Protein AF-0000000080730711 (afdb_homodimer)

Structure (mmCIF, N/CA/C/O backbone):
data_AF-0000000080730711-model_v1
#
loop_
_entity.id
_entity.type
_entity.pdbx_description
1 polymer 'Uncharacterized protein'
#
loop_
_atom_site.group_PDB
_atom_site.id
_atom_site.type_symbol
_atom_site.label_atom_id
_atom_site.label_alt_id
_atom_site.label_comp_id
_atom_site.label_asym_id
_atom_site.label_entity_id
_atom_site.label_seq_id
_atom_site.pdbx_PDB_ins_code
_atom_site.Cartn_x
_atom_site.Cartn_y
_atom_site.Cartn_z
_atom_site.occupancy
_atom_site.B_iso_or_equiv
_atom_site.auth_seq_id
_atom_site.auth_comp_id
_atom_site.auth_asym_id
_atom_site.auth_atom_id
_atom_site.pdbx_PDB_model_num
ATOM 1 N N . MET A 1 1 ? 20.484 -10.789 -4.281 1 35.59 1 MET A N 1
ATOM 2 C CA . MET A 1 1 ? 20.969 -9.516 -3.764 1 35.59 1 MET A CA 1
ATOM 3 C C . MET A 1 1 ? 20.172 -8.352 -4.348 1 35.59 1 MET A C 1
ATOM 5 O O . MET A 1 1 ? 20 -7.324 -3.691 1 35.59 1 MET A O 1
ATOM 9 N N . SER A 1 2 ? 19.953 -8.422 -5.598 1 42.97 2 SER A N 1
ATOM 10 C CA . SER A 1 2 ? 19.375 -7.324 -6.379 1 42.97 2 SER A CA 1
ATOM 11 C C . SER A 1 2 ? 17.938 -7.062 -5.996 1 42.97 2 SER A C 1
ATOM 13 O O . SER A 1 2 ? 17.453 -5.926 -6.07 1 42.97 2 SER A O 1
ATOM 15 N N . ASP A 1 3 ? 17.234 -8.117 -5.66 1 48.25 3 ASP A N 1
ATOM 16 C CA . ASP A 1 3 ? 15.797 -8.031 -5.414 1 48.25 3 ASP A CA 1
ATOM 17 C C . ASP A 1 3 ? 15.508 -7.301 -4.105 1 48.25 3 ASP A C 1
ATOM 19 O O . ASP A 1 3 ? 14.531 -6.562 -4.004 1 48.25 3 ASP A O 1
ATOM 23 N N . THR A 1 4 ? 16.5 -7.5 -3.209 1 50.22 4 THR A N 1
ATOM 24 C CA . THR A 1 4 ? 16.344 -6.855 -1.909 1 50.22 4 THR A CA 1
ATOM 25 C C . THR A 1 4 ? 16.484 -5.344 -2.033 1 50.22 4 THR A C 1
ATOM 27 O O . THR A 1 4 ? 15.727 -4.594 -1.412 1 50.22 4 THR A O 1
ATOM 30 N N . ALA A 1 5 ? 17.438 -5.043 -2.861 1 49.12 5 ALA A N 1
ATOM 31 C CA . ALA A 1 5 ? 17.734 -3.619 -3.006 1 49.12 5 ALA A CA 1
ATOM 32 C C . ALA A 1 5 ? 16.562 -2.893 -3.676 1 49.12 5 ALA A C 1
ATOM 34 O O . ALA A 1 5 ? 16.234 -1.765 -3.303 1 49.12 5 ALA A O 1
ATOM 35 N N . GLU A 1 6 ? 16.062 -3.436 -4.723 1 53.62 6 GLU A N 1
ATOM 36 C CA . GLU A 1 6 ? 14.93 -2.816 -5.418 1 53.62 6 GLU A CA 1
ATOM 37 C C . GLU A 1 6 ? 13.719 -2.691 -4.504 1 53.62 6 GLU A C 1
ATOM 39 O O . GLU A 1 6 ? 13.023 -1.674 -4.527 1 53.62 6 GLU A O 1
ATOM 44 N N . ASN A 1 7 ? 13.641 -3.715 -3.738 1 60.16 7 ASN A N 1
ATOM 45 C CA . ASN A 1 7 ? 12.555 -3.703 -2.758 1 60.16 7 ASN A CA 1
ATOM 46 C C . ASN A 1 7 ? 12.742 -2.59 -1.731 1 60.16 7 ASN A C 1
ATOM 48 O O . ASN A 1 7 ? 11.781 -1.904 -1.372 1 60.16 7 ASN A O 1
ATOM 52 N N . ALA A 1 8 ? 14.031 -2.432 -1.398 1 61.56 8 ALA A N 1
ATOM 53 C CA . ALA A 1 8 ? 14.344 -1.405 -0.407 1 61.56 8 ALA A CA 1
ATOM 54 C C . ALA A 1 8 ? 14.109 -0.008 -0.974 1 61.56 8 ALA A C 1
ATOM 56 O O . ALA A 1 8 ? 13.625 0.883 -0.27 1 61.56 8 ALA A O 1
ATOM 57 N N . SER A 1 9 ? 14.398 0.103 -2.248 1 72.44 9 SER A N 1
ATOM 58 C CA . SER A 1 9 ? 14.266 1.411 -2.881 1 72.44 9 SER A CA 1
ATOM 59 C C . SER A 1 9 ? 12.797 1.808 -3.021 1 72.44 9 SER A C 1
ATOM 61 O O . SER A 1 9 ? 12.43 2.951 -2.746 1 72.44 9 SER A O 1
ATOM 63 N N . GLY A 1 10 ? 11.992 0.826 -3.289 1 76.69 10 GLY A N 1
ATOM 64 C CA . GLY A 1 10 ? 10.57 1.107 -3.396 1 76.69 10 GLY A CA 1
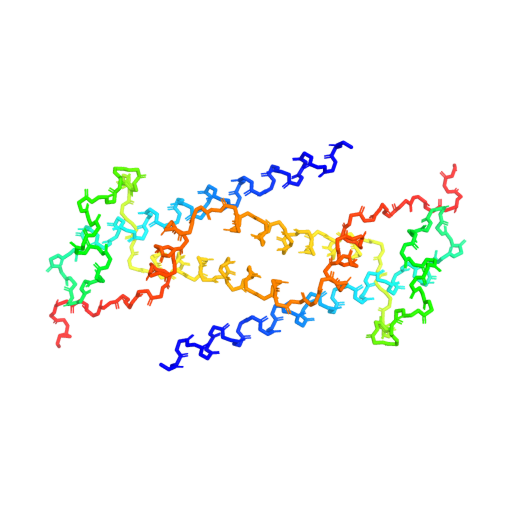ATOM 65 C C . GLY A 1 10 ? 9.945 1.508 -2.076 1 76.69 10 GLY A C 1
ATOM 66 O O . GLY A 1 10 ? 9.172 2.465 -2.018 1 76.69 10 GLY A O 1
ATOM 67 N N . SER A 1 11 ? 10.406 0.92 -1.102 1 85.38 11 SER A N 1
ATOM 68 C CA . SER A 1 11 ? 9.883 1.193 0.231 1 85.38 11 SER A CA 1
ATOM 69 C C . SER A 1 11 ? 10.281 2.588 0.707 1 85.38 11 SER A C 1
ATOM 71 O O . SER A 1 11 ? 9.461 3.303 1.295 1 85.38 11 SER A O 1
ATOM 73 N N . SER A 1 12 ? 11.508 2.938 0.419 1 88.56 12 SER A N 1
ATOM 74 C CA . SER A 1 12 ? 11.969 4.258 0.835 1 88.56 12 SER A CA 1
ATOM 75 C C . SER A 1 12 ? 11.188 5.363 0.131 1 88.56 12 SER A C 1
ATOM 77 O O . SER A 1 12 ? 10.867 6.387 0.735 1 88.56 12 SER A O 1
ATOM 79 N N . ASP A 1 13 ? 10.93 5.102 -1.135 1 90.69 13 ASP A N 1
ATOM 80 C CA . ASP A 1 13 ? 10.156 6.078 -1.9 1 90.69 13 ASP A CA 1
ATOM 81 C C . ASP A 1 13 ? 8.75 6.23 -1.334 1 90.69 13 ASP A C 1
ATOM 83 O O . ASP A 1 13 ? 8.234 7.348 -1.23 1 90.69 13 ASP A O 1
ATOM 87 N N . ILE A 1 14 ? 8.148 5.176 -0.962 1 93.44 14 ILE A N 1
ATOM 88 C CA . ILE A 1 14 ? 6.801 5.184 -0.406 1 93.44 14 ILE A CA 1
ATOM 89 C C . ILE A 1 14 ? 6.793 5.961 0.91 1 93.44 14 ILE A C 1
ATOM 91 O O . ILE A 1 14 ? 5.906 6.785 1.146 1 93.44 14 ILE A O 1
ATOM 95 N N . VAL A 1 15 ? 7.812 5.801 1.72 1 93 15 VAL A N 1
ATOM 96 C CA . VAL A 1 15 ? 7.91 6.477 3.01 1 93 15 VAL A CA 1
ATOM 97 C C . VAL A 1 15 ? 8.055 7.98 2.797 1 93 15 VAL A C 1
ATOM 99 O O . VAL A 1 15 ? 7.355 8.773 3.43 1 93 15 VAL A O 1
ATOM 102 N N . ASN A 1 16 ? 8.93 8.32 1.965 1 89.94 16 ASN A N 1
ATOM 103 C CA . ASN A 1 16 ? 9.156 9.734 1.698 1 89.94 16 ASN A CA 1
ATOM 104 C C . ASN A 1 16 ? 7.898 10.414 1.174 1 89.94 16 ASN A C 1
ATOM 106 O O . ASN A 1 16 ? 7.578 11.531 1.586 1 89.94 16 ASN A O 1
ATOM 110 N N . LYS A 1 17 ? 7.215 9.75 0.298 1 90.75 17 LYS A N 1
ATOM 111 C CA . LYS A 1 17 ? 5.977 10.305 -0.238 1 90.75 17 LYS A CA 1
ATOM 112 C C . LYS A 1 17 ? 4.922 10.461 0.856 1 90.75 17 LYS A C 1
ATOM 114 O O . LYS A 1 17 ? 4.199 11.453 0.895 1 90.75 17 LYS A O 1
ATOM 119 N N . ALA A 1 18 ? 4.836 9.508 1.662 1 92.75 18 ALA A N 1
ATOM 120 C CA . ALA A 1 18 ? 3.895 9.57 2.775 1 92.75 18 ALA A CA 1
ATOM 121 C C . ALA A 1 18 ? 4.211 10.75 3.693 1 92.75 18 ALA A C 1
ATOM 123 O O . ALA A 1 18 ? 3.307 11.477 4.113 1 92.75 18 ALA A O 1
ATOM 124 N N . ARG A 1 19 ? 5.445 10.93 4.004 1 88.81 19 ARG A N 1
ATOM 125 C CA . ARG A 1 19 ? 5.879 12.023 4.863 1 88.81 19 ARG A CA 1
ATOM 126 C C . ARG A 1 19 ? 5.598 13.375 4.211 1 88.81 19 ARG A C 1
ATOM 128 O O . ARG A 1 19 ? 5.145 14.312 4.875 1 88.81 19 ARG A O 1
ATOM 135 N N . ASP A 1 20 ? 5.895 13.43 2.896 1 88.56 20 ASP A N 1
ATOM 136 C CA . ASP A 1 20 ? 5.594 14.664 2.17 1 88.56 20 ASP A CA 1
ATOM 137 C C . ASP A 1 20 ? 4.098 14.961 2.193 1 88.56 20 ASP A C 1
ATOM 139 O O . ASP A 1 20 ? 3.697 16.109 2.371 1 88.56 20 ASP A O 1
ATOM 143 N N . THR A 1 21 ? 3.312 13.977 1.982 1 91.5 21 THR A N 1
ATOM 144 C CA . THR A 1 21 ? 1.862 14.117 2.023 1 91.5 21 THR A CA 1
ATOM 145 C C . THR A 1 21 ? 1.401 14.578 3.402 1 91.5 21 THR A C 1
ATOM 147 O O . THR A 1 21 ? 0.598 15.508 3.518 1 91.5 21 THR A O 1
ATOM 150 N N . LEU A 1 22 ? 1.912 13.977 4.426 1 90.69 22 LEU A N 1
ATOM 151 C CA . LEU A 1 22 ? 1.591 14.367 5.793 1 90.69 22 LEU A CA 1
ATOM 152 C C . LEU A 1 22 ? 1.936 15.836 6.035 1 90.69 22 LEU A C 1
ATOM 154 O O . LEU A 1 22 ? 1.111 16.594 6.551 1 90.69 22 LEU A O 1
ATOM 158 N N . SER A 1 23 ? 3.086 16.125 5.645 1 87.25 23 SER A N 1
ATOM 159 C CA . SER A 1 23 ? 3.557 17.5 5.816 1 87.25 23 SER A CA 1
ATOM 160 C C . SER A 1 23 ? 2.631 18.5 5.121 1 87.25 23 SER A C 1
ATOM 162 O O . SER A 1 23 ? 2.311 19.547 5.676 1 87.25 23 SER A O 1
ATOM 164 N N . SER A 1 24 ? 2.217 18.172 3.92 1 88.44 24 SER A N 1
ATOM 165 C CA . SER A 1 24 ? 1.326 19.047 3.162 1 88.44 24 SER A CA 1
ATOM 166 C C . SER A 1 24 ? -0.024 19.203 3.855 1 88.44 24 SER A C 1
ATOM 168 O O . SER A 1 24 ? -0.589 20.297 3.893 1 88.44 24 SER A O 1
ATOM 170 N N . ILE A 1 25 ? -0.501 18.203 4.383 1 89.12 25 ILE A N 1
ATOM 171 C CA . ILE A 1 25 ? -1.776 18.25 5.09 1 89.12 25 ILE A CA 1
ATOM 172 C C . ILE A 1 25 ? -1.653 19.156 6.316 1 89.12 25 ILE A C 1
ATOM 174 O O . ILE A 1 25 ? -2.516 20 6.562 1 89.12 25 ILE A O 1
ATOM 178 N N . TYR A 1 26 ? -0.579 18.938 7.02 1 85.88 26 TYR A N 1
ATOM 179 C CA . TYR A 1 26 ? -0.354 19.781 8.195 1 85.88 26 TYR A CA 1
ATOM 180 C C . TYR A 1 26 ? -0.25 21.25 7.805 1 85.88 26 TYR A C 1
ATOM 182 O O . TYR A 1 26 ? -0.796 22.125 8.484 1 85.88 26 TYR A O 1
ATOM 190 N N . SER A 1 27 ? 0.44 21.469 6.715 1 85.38 27 SER A N 1
ATOM 191 C CA . SER A 1 27 ? 0.612 22.844 6.25 1 85.38 27 SER A CA 1
ATOM 192 C C . SER A 1 27 ? -0.731 23.484 5.941 1 85.38 27 SER A C 1
ATOM 194 O O . SER A 1 27 ? -0.934 24.672 6.223 1 85.38 27 SER A O 1
ATOM 196 N N . PHE A 1 28 ? -1.579 22.766 5.383 1 86.69 28 PHE A N 1
ATOM 197 C CA . PHE A 1 28 ? -2.908 23.297 5.09 1 86.69 28 PHE A CA 1
ATOM 198 C C . PHE A 1 28 ? -3.609 23.734 6.371 1 86.69 28 PHE A C 1
ATOM 200 O O . PHE A 1 28 ? -4.133 24.844 6.445 1 86.69 28 PHE A O 1
ATOM 207 N N . TYR A 1 29 ? -3.643 22.922 7.312 1 85.25 29 TYR A N 1
ATOM 208 C CA . TYR A 1 29 ? -4.367 23.234 8.539 1 85.25 29 TYR A CA 1
ATOM 209 C C . TYR A 1 29 ? -3.697 24.359 9.305 1 85.25 29 TYR A C 1
ATOM 211 O O . TYR A 1 29 ? -4.375 25.203 9.906 1 85.25 29 TYR A O 1
ATOM 219 N N . ALA A 1 30 ? -2.375 24.344 9.297 1 82.31 30 ALA A N 1
ATOM 220 C CA . ALA A 1 30 ? -1.661 25.438 9.961 1 82.31 30 ALA A CA 1
ATOM 221 C C . ALA A 1 30 ? -1.971 26.766 9.305 1 82.31 30 ALA A C 1
ATOM 223 O O . ALA A 1 30 ? -2.189 27.766 9.992 1 82.31 30 ALA A O 1
ATOM 224 N N . ALA A 1 31 ? -2.025 26.797 8.023 1 83.31 31 ALA A N 1
ATOM 225 C CA . ALA A 1 31 ? -2.236 28.031 7.277 1 83.31 31 ALA A CA 1
ATOM 226 C C . ALA A 1 31 ? -3.678 28.516 7.41 1 83.31 31 ALA A C 1
ATOM 228 O O . ALA A 1 31 ? -3.951 29.719 7.297 1 83.31 31 ALA A O 1
ATOM 229 N N . ASN A 1 32 ? -4.582 27.609 7.625 1 83.12 32 ASN A N 1
ATOM 230 C CA . ASN A 1 32 ? -6 27.953 7.637 1 83.12 32 ASN A CA 1
ATOM 231 C C . ASN A 1 32 ? -6.59 27.859 9.039 1 83.12 32 ASN A C 1
ATOM 233 O O . ASN A 1 32 ? -7.809 27.75 9.195 1 83.12 32 ASN A O 1
ATOM 237 N N . ARG A 1 33 ? -5.793 27.922 9.984 1 79.31 33 ARG A N 1
ATOM 238 C CA . ARG A 1 33 ? -6.188 27.734 11.375 1 79.31 33 ARG A CA 1
ATOM 239 C C . ARG A 1 33 ? -7.258 28.734 11.789 1 79.31 33 ARG A C 1
ATOM 241 O O . ARG A 1 33 ? -8.172 28.406 12.539 1 79.31 33 ARG A O 1
ATOM 248 N N . GLU A 1 34 ? -7.184 29.953 11.312 1 78.12 34 GLU A N 1
ATOM 249 C CA . GLU A 1 34 ? -8.094 31.016 11.742 1 78.12 34 GLU A CA 1
ATOM 250 C C . GLU A 1 34 ? -9.406 30.969 10.969 1 78.12 34 GLU A C 1
ATOM 252 O O . GLU A 1 34 ? -10.398 31.547 11.391 1 78.12 34 GLU A O 1
ATOM 257 N N . THR A 1 35 ? -9.391 30.281 9.875 1 77.88 35 THR A N 1
ATOM 258 C CA . THR A 1 35 ? -10.57 30.312 9.016 1 77.88 35 THR A CA 1
ATOM 259 C C . THR A 1 35 ? -11.367 29.016 9.141 1 77.88 35 THR A C 1
ATOM 261 O O . THR A 1 35 ? -12.531 28.953 8.75 1 77.88 35 THR A O 1
ATOM 264 N N . LEU A 1 36 ? -10.789 28.016 9.703 1 75.56 36 LEU A N 1
ATOM 265 C CA . LEU A 1 36 ? -11.469 26.719 9.812 1 75.56 36 LEU A CA 1
ATOM 266 C C . LEU A 1 36 ? -12.32 26.672 11.078 1 75.56 36 LEU A C 1
ATOM 268 O O . LEU A 1 36 ? -11.93 27.203 12.117 1 75.56 36 LEU A O 1
ATOM 272 N N . ASP A 1 37 ? -13.477 26.172 10.969 1 72.56 37 ASP A N 1
ATOM 273 C CA . ASP A 1 37 ? -14.383 26.047 12.109 1 72.56 37 ASP A CA 1
ATOM 274 C C . ASP A 1 37 ? -13.852 25.062 13.141 1 72.56 37 ASP A C 1
ATOM 276 O O . ASP A 1 37 ? -14 25.266 14.344 1 72.56 37 ASP A O 1
ATOM 280 N N . ARG A 1 38 ? -13.312 24 12.578 1 70.62 38 ARG A N 1
ATOM 281 C CA . ARG A 1 38 ? -12.758 22.969 13.445 1 70.62 38 ARG A CA 1
ATOM 282 C C . ARG A 1 38 ? -11.312 22.641 13.062 1 70.62 38 ARG A C 1
ATOM 284 O O . ARG A 1 38 ? -11.016 22.438 11.883 1 70.62 38 ARG A O 1
ATOM 291 N N . ILE A 1 39 ? -10.469 22.891 13.953 1 71 39 ILE A N 1
ATOM 292 C CA . ILE A 1 39 ? -9.07 22.531 13.75 1 71 39 ILE A CA 1
ATOM 293 C C . ILE A 1 39 ? -8.797 21.156 14.375 1 71 39 ILE A C 1
ATOM 295 O O . ILE A 1 39 ? -9.164 20.922 15.531 1 71 39 ILE A O 1
ATOM 299 N N . PRO A 1 40 ? -8.242 20.328 13.539 1 75.25 40 PRO A N 1
ATOM 300 C CA . PRO A 1 40 ? -7.91 19.016 14.109 1 75.25 40 PRO A CA 1
ATOM 301 C C . PRO A 1 40 ? -7 19.125 15.328 1 75.25 40 PRO A C 1
ATOM 303 O O . PRO A 1 40 ? -6.129 20 15.383 1 75.25 40 PRO A O 1
ATOM 306 N N . SER A 1 41 ? -7.258 18.219 16.312 1 71.75 41 SER A N 1
ATOM 307 C CA . SER A 1 41 ? -6.543 18.266 17.594 1 71.75 41 SER A CA 1
ATOM 308 C C . SER A 1 41 ? -5.039 18.109 17.391 1 71.75 41 SER A C 1
ATOM 310 O O . SER A 1 41 ? -4.246 18.625 18.172 1 71.75 41 SER A O 1
ATOM 312 N N . PHE A 1 42 ? -4.746 17.438 16.359 1 69 42 PHE A N 1
ATOM 313 C CA . PHE A 1 42 ? -3.328 17.172 16.172 1 69 42 PHE A CA 1
ATOM 314 C C . PHE A 1 42 ? -2.588 18.438 15.758 1 69 42 PHE A C 1
ATOM 316 O O . PHE A 1 42 ? -1.361 18.5 15.859 1 69 42 PHE A O 1
ATOM 323 N N . ILE A 1 43 ? -3.205 19.281 15.164 1 68.62 43 ILE A N 1
ATOM 324 C CA . ILE A 1 43 ? -2.584 20.562 14.867 1 68.62 43 ILE A CA 1
ATOM 325 C C . ILE A 1 43 ? -2.436 21.375 16.141 1 68.62 43 ILE A C 1
ATOM 327 O O . ILE A 1 43 ? -1.439 22.078 16.328 1 68.62 43 ILE A O 1
ATOM 331 N N . SER A 1 44 ? -3.482 21.469 16.938 1 62.94 44 SER A N 1
ATOM 332 C CA . SER A 1 44 ? -3.459 22.281 18.156 1 62.94 44 SER A CA 1
ATOM 333 C C . SER A 1 44 ? -2.324 21.844 19.078 1 62.94 44 SER A C 1
ATOM 335 O O . SER A 1 44 ? -1.664 22.688 19.688 1 62.94 44 SER A O 1
ATOM 337 N N . GLN A 1 45 ? -2.16 20.562 19.266 1 56.88 45 GLN A N 1
ATOM 338 C CA . GLN A 1 45 ? -1.166 20.062 20.203 1 56.88 45 GLN A CA 1
ATOM 339 C C . GLN A 1 45 ? 0.224 20.031 19.578 1 56.88 45 GLN A C 1
ATOM 341 O O . GLN A 1 45 ? 1.224 20.281 20.25 1 56.88 45 GLN A O 1
ATOM 346 N N . SER A 1 46 ? 0.255 19.547 18.453 1 51.5 46 SER A N 1
ATOM 347 C CA . SER A 1 46 ? 1.525 19.219 17.828 1 51.5 46 SER A CA 1
ATOM 348 C C . SER A 1 46 ? 2.059 20.391 17 1 51.5 46 SER A C 1
ATOM 350 O O . SER A 1 46 ? 3.141 20.312 16.422 1 51.5 46 SER A O 1
ATOM 352 N N . SER A 1 47 ? 1.204 21.359 16.688 1 50 47 SER A N 1
ATOM 353 C CA . SER A 1 47 ? 1.709 22.469 15.883 1 50 47 SER A CA 1
ATOM 354 C C . SER A 1 47 ? 3.102 22.891 16.328 1 50 47 SER A C 1
ATOM 356 O O . SER A 1 47 ? 3.924 23.312 15.523 1 50 47 SER A O 1
ATOM 358 N N . ARG A 1 48 ? 3.156 22.969 17.625 1 47.12 48 ARG A N 1
ATOM 359 C CA . ARG A 1 48 ? 4.469 23.438 18.047 1 47.12 48 ARG A CA 1
ATOM 360 C C . ARG A 1 48 ? 5.559 22.438 17.688 1 47.12 48 ARG A C 1
ATOM 362 O O . ARG A 1 48 ? 6.715 22.812 17.484 1 47.12 48 ARG A O 1
ATOM 369 N N . GLU A 1 49 ? 5.152 21.234 17.828 1 48.09 49 GLU A N 1
ATOM 370 C CA . GLU A 1 49 ? 6.191 20.234 17.625 1 48.09 49 GLU A CA 1
ATOM 371 C C . GLU A 1 49 ? 6.191 19.719 16.188 1 48.09 49 GLU A C 1
ATOM 373 O O . GLU A 1 49 ? 6.875 18.734 15.875 1 48.09 49 GLU A O 1
ATOM 378 N N . ILE A 1 50 ? 5.16 19.953 15.469 1 49.75 50 ILE A N 1
ATOM 379 C CA . ILE A 1 50 ? 5.27 19.484 14.094 1 49.75 50 ILE A CA 1
ATOM 380 C C . ILE A 1 50 ? 6.582 19.969 13.477 1 49.75 50 ILE A C 1
ATOM 382 O O . ILE A 1 50 ? 6.793 21.172 13.32 1 49.75 50 ILE A O 1
ATOM 386 N N . PRO A 1 51 ? 7.535 19.172 13.648 1 49.12 51 PRO A N 1
ATOM 387 C CA . PRO A 1 51 ? 8.836 19.578 13.117 1 49.12 51 PRO A CA 1
ATOM 388 C C . PRO A 1 51 ? 8.719 20.422 11.844 1 49.12 51 PRO A C 1
ATOM 390 O O . PRO A 1 51 ? 7.758 20.25 11.086 1 49.12 51 PRO A O 1
ATOM 393 N N . MET A 1 52 ? 9.297 21.625 11.828 1 48.62 52 MET A N 1
ATOM 394 C CA . MET A 1 52 ? 9.625 22.406 10.641 1 48.62 52 MET A CA 1
ATOM 395 C C . MET A 1 52 ? 9.68 21.531 9.398 1 48.62 52 MET A C 1
ATOM 397 O O . MET A 1 52 ? 9.633 22.031 8.273 1 48.62 52 MET A O 1
ATOM 401 N N . MET A 1 53 ? 9.812 20.359 9.711 1 49.28 53 MET A N 1
ATOM 402 C CA . MET A 1 53 ? 10.016 19.469 8.57 1 49.28 53 MET A CA 1
ATOM 403 C C . MET A 1 53 ? 8.781 19.422 7.688 1 49.28 53 MET A C 1
ATOM 405 O O . MET A 1 53 ? 8.859 19.016 6.523 1 49.28 53 MET A O 1
ATOM 409 N N . LEU A 1 54 ? 7.621 19.797 8.32 1 52.16 54 LEU A N 1
ATOM 410 C CA . LEU A 1 54 ? 6.41 19.656 7.52 1 52.16 54 LEU A CA 1
ATOM 411 C C . LEU A 1 54 ? 6.078 20.969 6.809 1 52.16 54 LEU A C 1
ATOM 413 O O . LEU A 1 54 ? 5 21.109 6.223 1 52.16 54 LEU A O 1
ATOM 417 N N . ARG A 1 55 ? 6.848 22.016 7.047 1 52.53 55 ARG A N 1
ATOM 418 C CA . ARG A 1 55 ? 6.41 23.25 6.418 1 52.53 55 ARG A CA 1
ATOM 419 C C . ARG A 1 55 ? 6.711 23.25 4.922 1 52.53 55 ARG A C 1
ATOM 421 O O . ARG A 1 55 ? 7.871 23.141 4.516 1 52.53 55 ARG A O 1
ATOM 428 N N . SER A 1 56 ? 5.738 22.594 4.219 1 57.75 56 SER A N 1
ATOM 429 C CA . SER A 1 56 ? 5.828 22.781 2.777 1 57.75 56 SER A CA 1
ATOM 430 C C . SER A 1 56 ? 5.621 24.25 2.404 1 57.75 56 SER A C 1
ATOM 432 O O . SER A 1 56 ? 4.887 24.969 3.08 1 57.75 56 SER A O 1
ATOM 434 N N . SER A 1 57 ? 6.621 24.828 1.7 1 62.06 57 SER A N 1
ATOM 435 C CA . SER A 1 57 ? 6.562 26.219 1.238 1 62.06 57 SER A CA 1
ATOM 436 C C . SER A 1 57 ? 5.254 26.5 0.501 1 62.06 57 SER A C 1
ATOM 438 O O . SER A 1 57 ? 4.805 27.641 0.437 1 62.06 57 SER A O 1
ATOM 440 N N . THR A 1 58 ? 4.617 25.453 -0.041 1 78.81 58 THR A N 1
ATOM 441 C CA . THR A 1 58 ? 3.361 25.656 -0.757 1 78.81 58 THR A CA 1
ATOM 442 C C . THR A 1 58 ? 2.199 25.031 0.012 1 78.81 58 THR A C 1
ATOM 444 O O . THR A 1 58 ? 2.291 23.891 0.47 1 78.81 58 THR A O 1
ATOM 447 N N . VAL A 1 59 ? 1.293 25.922 0.281 1 85.25 59 VAL A N 1
ATOM 448 C CA . VAL A 1 59 ? 0.102 25.469 0.99 1 85.25 59 VAL A CA 1
ATOM 449 C C . VAL A 1 59 ? -0.91 24.906 -0.006 1 85.25 59 VAL A C 1
ATOM 451 O O . VAL A 1 59 ? -1.368 25.609 -0.903 1 85.25 59 VAL A O 1
ATOM 454 N N . PRO A 1 60 ? -1.285 23.625 0.142 1 90.38 60 PRO A N 1
ATOM 455 C CA . PRO A 1 60 ? -2.273 23.047 -0.773 1 90.38 60 PRO A CA 1
ATOM 456 C C . PRO A 1 60 ? -3.672 23.625 -0.569 1 90.38 60 PRO A C 1
ATOM 458 O O . PRO A 1 60 ? -3.971 24.172 0.498 1 90.38 60 PRO A O 1
ATOM 461 N N . SER A 1 61 ? -4.449 23.578 -1.666 1 90 61 SER A N 1
ATOM 462 C CA . SER A 1 61 ? -5.855 23.969 -1.557 1 90 61 SER A CA 1
ATOM 463 C C . SER A 1 61 ? -6.648 22.922 -0.773 1 90 61 SER A C 1
ATOM 465 O O . SER A 1 61 ? -6.145 21.844 -0.481 1 90 61 SER A O 1
ATOM 467 N N . ALA A 1 62 ? -7.887 23.281 -0.436 1 87.06 62 ALA A N 1
ATOM 468 C CA . ALA A 1 62 ? -8.758 22.344 0.271 1 87.06 62 ALA A CA 1
ATOM 469 C C . ALA A 1 62 ? -8.969 21.078 -0.543 1 87.06 62 ALA A C 1
ATOM 471 O O . ALA A 1 62 ? -8.945 19.969 0.004 1 87.06 62 ALA A O 1
ATOM 472 N N . GLU A 1 63 ? -9.18 21.297 -1.821 1 91.44 63 GLU A N 1
ATOM 473 C CA . GLU A 1 63 ? -9.398 20.156 -2.709 1 91.44 63 GLU A CA 1
ATOM 474 C C . GLU A 1 63 ? -8.164 19.266 -2.777 1 91.44 63 GLU A C 1
ATOM 476 O O . GLU A 1 63 ? -8.266 18.031 -2.727 1 91.44 63 GLU A O 1
ATOM 481 N N . GLN A 1 64 ? -7.004 19.844 -2.906 1 92.44 64 GLN A N 1
ATOM 482 C CA . GLN A 1 64 ? -5.75 19.094 -2.928 1 92.44 64 GLN A CA 1
ATOM 483 C C . GLN A 1 64 ? -5.531 18.359 -1.613 1 92.44 64 GLN A C 1
ATOM 485 O O . GLN A 1 64 ? -5.043 17.219 -1.608 1 92.44 64 GLN A O 1
ATOM 490 N N . THR A 1 65 ? -5.898 18.969 -0.57 1 91.44 65 THR A N 1
ATOM 491 C CA . THR A 1 65 ? -5.719 18.375 0.748 1 91.44 65 THR A CA 1
ATOM 492 C C . THR A 1 65 ? -6.59 17.125 0.901 1 91.44 65 THR A C 1
ATOM 494 O O . THR A 1 65 ? -6.148 16.109 1.447 1 91.44 65 THR A O 1
ATOM 497 N N . GLU A 1 66 ? -7.805 17.219 0.404 1 93.12 66 GLU A N 1
ATOM 498 C CA . GLU A 1 66 ? -8.68 16.047 0.462 1 93.12 66 GLU A CA 1
ATOM 499 C C . GLU A 1 66 ? -8.094 14.883 -0.334 1 93.12 66 GLU A C 1
ATOM 501 O O . GLU A 1 66 ? -8.18 13.727 0.095 1 93.12 66 GLU A O 1
ATOM 506 N N 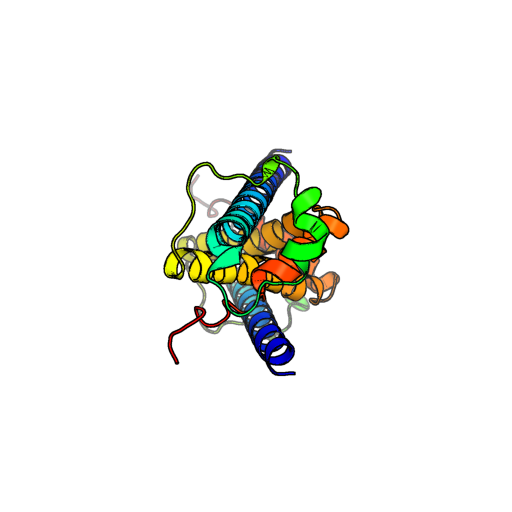. GLU A 1 67 ? -7.551 15.242 -1.471 1 94.25 67 GLU A N 1
ATOM 507 C CA . GLU A 1 67 ? -6.918 14.203 -2.271 1 94.25 67 GLU A CA 1
ATOM 508 C C . GLU A 1 67 ? -5.727 13.586 -1.538 1 94.25 67 GLU A C 1
ATOM 510 O O . GLU A 1 67 ? -5.523 12.375 -1.583 1 94.25 67 GLU A O 1
ATOM 515 N N . MET A 1 68 ? -4.977 14.406 -0.922 1 93.69 68 MET A N 1
ATOM 516 C CA . MET A 1 68 ? -3.822 13.93 -0.16 1 93.69 68 MET A CA 1
ATOM 517 C C . MET A 1 68 ? -4.262 13.039 0.996 1 93.69 68 MET A C 1
ATOM 519 O O . MET A 1 68 ? -3.607 12.047 1.3 1 93.69 68 MET A O 1
ATOM 523 N N . LYS A 1 69 ? -5.332 13.414 1.614 1 93.25 69 LYS A N 1
ATOM 524 C CA . LYS A 1 69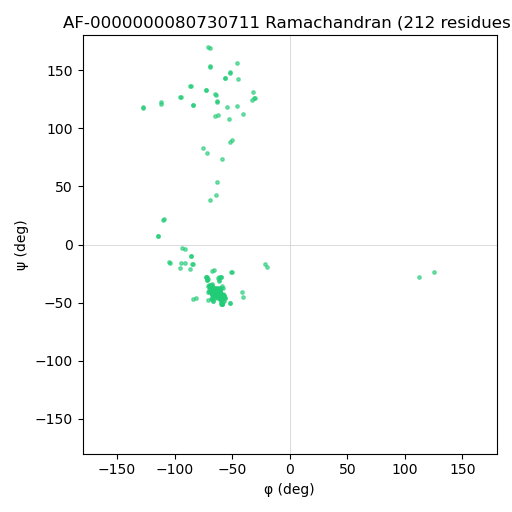 ? -5.863 12.562 2.678 1 93.25 69 LYS A CA 1
ATOM 525 C C . LYS A 1 69 ? -6.246 11.188 2.145 1 93.25 69 LYS A C 1
ATOM 527 O O . LYS A 1 69 ? -5.961 10.172 2.781 1 93.25 69 LYS A O 1
ATOM 532 N N . LYS A 1 70 ? -6.832 11.156 0.995 1 94 70 LYS A N 1
ATOM 533 C CA . LYS A 1 70 ? -7.215 9.883 0.39 1 94 70 LYS A CA 1
ATOM 534 C C . LYS A 1 70 ? -5.988 9.031 0.088 1 94 70 LYS A C 1
ATOM 536 O O . LYS A 1 70 ? -6.016 7.812 0.271 1 94 70 LYS A O 1
ATOM 541 N N . GLN A 1 71 ? -4.992 9.688 -0.411 1 94.56 71 GLN A N 1
ATOM 542 C CA . GLN A 1 71 ? -3.752 8.969 -0.69 1 94.56 71 GLN A CA 1
ATOM 543 C C . GLN A 1 71 ? -3.18 8.352 0.58 1 94.56 71 GLN A C 1
ATOM 545 O O . GLN A 1 71 ? -2.775 7.184 0.579 1 94.56 71 GLN A O 1
ATOM 550 N N . LEU A 1 72 ? -3.119 9.141 1.588 1 95.31 72 LEU A N 1
ATOM 551 C CA . LEU A 1 72 ? -2.592 8.656 2.859 1 95.31 72 LEU A CA 1
ATOM 552 C C . LEU A 1 72 ? -3.461 7.527 3.412 1 95.31 72 LEU A C 1
ATOM 554 O O . LEU A 1 72 ? -2.941 6.539 3.934 1 95.31 72 LEU A O 1
ATOM 558 N N . GLN A 1 73 ? -4.781 7.633 3.309 1 94.31 73 GLN A N 1
ATOM 559 C CA . GLN A 1 73 ? -5.695 6.566 3.703 1 94.31 73 GLN A CA 1
ATOM 560 C C . GLN A 1 73 ? -5.402 5.277 2.939 1 94.31 73 GLN A C 1
ATOM 562 O O . GLN A 1 73 ? -5.391 4.191 3.523 1 94.31 73 GLN A O 1
ATOM 567 N N . GLY A 1 74 ? -5.23 5.465 1.671 1 94.81 74 GLY A N 1
ATOM 568 C CA . GLY A 1 74 ? -4.93 4.301 0.854 1 94.81 74 GLY A CA 1
ATOM 569 C C . GLY A 1 74 ? -3.703 3.545 1.326 1 94.81 74 GLY A C 1
ATOM 570 O O . GLY A 1 74 ? -3.713 2.312 1.386 1 94.81 74 GLY A O 1
ATOM 571 N N . LEU A 1 75 ? -2.621 4.27 1.617 1 95.94 75 LEU A N 1
ATOM 572 C CA . LEU A 1 75 ? -1.399 3.646 2.115 1 95.94 75 LEU A CA 1
ATOM 573 C C . LEU A 1 75 ? -1.657 2.916 3.428 1 95.94 75 LEU A C 1
ATOM 575 O O . LEU A 1 75 ? -1.226 1.773 3.604 1 95.94 75 LEU A O 1
ATOM 579 N N . LEU A 1 76 ? -2.359 3.525 4.316 1 95.81 76 LEU A N 1
ATOM 580 C CA . LEU A 1 76 ? -2.631 2.963 5.637 1 95.81 76 LEU A CA 1
ATOM 581 C C . LEU A 1 76 ? -3.529 1.734 5.527 1 95.81 76 LEU A C 1
ATOM 583 O O . LEU A 1 76 ? -3.316 0.74 6.223 1 95.81 76 LEU A O 1
ATOM 587 N N . GLN A 1 77 ? -4.535 1.792 4.715 1 95.12 77 GLN A N 1
ATOM 588 C CA . GLN A 1 77 ? -5.438 0.663 4.516 1 95.12 77 GLN A CA 1
ATOM 589 C C . GLN A 1 77 ? -4.707 -0.526 3.904 1 95.12 77 GLN A C 1
ATOM 591 O O . GLN A 1 77 ? -5 -1.679 4.227 1 95.12 77 GLN A O 1
ATOM 596 N N . THR A 1 78 ? -3.848 -0.182 2.969 1 95.81 78 THR A N 1
ATOM 597 C CA . THR A 1 78 ? -3.051 -1.254 2.385 1 95.81 78 THR A CA 1
ATOM 598 C C . THR A 1 78 ? -2.24 -1.973 3.459 1 95.81 78 THR A C 1
ATOM 600 O O . THR A 1 78 ? -2.232 -3.203 3.52 1 95.81 78 THR A O 1
ATOM 603 N N . LYS A 1 79 ? -1.518 -1.255 4.254 1 95.38 79 LYS A N 1
ATOM 604 C CA . LYS A 1 79 ? -0.737 -1.843 5.34 1 95.38 79 LYS A CA 1
ATOM 605 C C . LYS A 1 79 ? -1.604 -2.748 6.211 1 95.38 79 LYS A C 1
ATOM 607 O O . LYS A 1 79 ? -1.243 -3.896 6.473 1 95.38 79 LYS A O 1
ATOM 612 N N . GLU A 1 80 ? -2.725 -2.25 6.637 1 94.44 80 GLU A N 1
ATOM 613 C CA . GLU A 1 80 ? -3.615 -3.012 7.508 1 94.44 80 GLU A CA 1
ATOM 614 C C . GLU A 1 80 ? -4.125 -4.27 6.809 1 94.44 80 GLU A C 1
ATOM 616 O O . GLU A 1 80 ? -4.168 -5.344 7.41 1 94.44 80 GLU A O 1
ATOM 621 N N . ALA A 1 81 ? -4.543 -4.105 5.578 1 94.25 81 ALA A N 1
ATOM 622 C CA . ALA A 1 81 ? -5.098 -5.219 4.816 1 94.25 81 ALA A CA 1
ATOM 623 C C . ALA A 1 81 ? -4.09 -6.359 4.695 1 94.25 81 ALA A C 1
ATOM 625 O O . ALA A 1 81 ? -4.41 -7.512 4.988 1 94.25 81 ALA A O 1
ATOM 626 N N . ILE A 1 82 ? -2.895 -6.031 4.27 1 94.75 82 ILE A N 1
ATOM 627 C CA . ILE A 1 82 ? -1.889 -7.059 4.031 1 94.75 82 ILE A CA 1
ATOM 628 C C . ILE A 1 82 ? -1.44 -7.66 5.359 1 94.75 82 ILE A C 1
ATOM 630 O O . ILE A 1 82 ? -1.163 -8.859 5.445 1 94.75 82 ILE A O 1
ATOM 634 N N . GLU A 1 83 ? -1.345 -6.891 6.379 1 93 83 GLU A N 1
ATOM 635 C CA . GLU A 1 83 ? -0.974 -7.367 7.707 1 93 83 GLU A CA 1
ATOM 636 C C . GLU A 1 83 ? -1.987 -8.375 8.234 1 93 83 GLU A C 1
ATOM 638 O O . GLU A 1 83 ? -1.638 -9.258 9.023 1 93 83 GLU A O 1
ATOM 643 N N . ASN A 1 84 ? -3.166 -8.25 7.809 1 91.69 84 ASN A N 1
ATOM 644 C CA . ASN A 1 84 ? -4.23 -9.109 8.32 1 91.69 84 ASN A CA 1
ATOM 645 C C . ASN A 1 84 ? -4.301 -10.43 7.555 1 91.69 84 ASN A C 1
ATOM 647 O O . ASN A 1 84 ? -5.059 -11.328 7.926 1 91.69 84 ASN A O 1
ATOM 651 N N . ILE A 1 85 ? -3.611 -10.562 6.496 1 91.25 85 ILE A N 1
ATOM 652 C CA . ILE A 1 85 ? -3.496 -11.836 5.781 1 91.25 85 ILE A CA 1
ATOM 653 C C . ILE A 1 85 ? -2.607 -12.789 6.574 1 91.25 85 ILE A C 1
ATOM 655 O O . ILE A 1 85 ? -1.556 -12.391 7.082 1 91.25 85 ILE A O 1
ATOM 659 N N . PRO A 1 86 ? -3.061 -14.023 6.73 1 90.75 86 PRO A N 1
ATOM 660 C CA . PRO A 1 86 ? -2.238 -14.992 7.457 1 90.75 86 PRO A CA 1
ATOM 661 C C . PRO A 1 86 ? -0.81 -15.078 6.926 1 90.75 86 PRO A C 1
ATOM 663 O O . PRO A 1 86 ? -0.586 -14.93 5.723 1 90.75 86 PRO A O 1
ATOM 666 N N . ALA A 1 87 ? 0.143 -15.359 7.828 1 90.19 87 ALA A N 1
ATOM 667 C CA . ALA A 1 87 ? 1.571 -15.336 7.52 1 90.19 87 ALA A CA 1
ATOM 668 C C . ALA A 1 87 ? 1.9 -16.281 6.367 1 90.19 87 ALA A C 1
ATOM 670 O O . ALA A 1 87 ? 2.701 -15.938 5.492 1 90.19 87 ALA A O 1
ATOM 671 N N . ARG A 1 88 ? 1.387 -17.422 6.371 1 87 88 ARG A N 1
ATOM 672 C CA . ARG A 1 88 ? 1.659 -18.391 5.32 1 87 88 ARG A CA 1
ATOM 673 C C . ARG A 1 88 ? 1.222 -17.875 3.959 1 87 88 ARG A C 1
ATOM 675 O O . ARG A 1 88 ? 1.938 -18.031 2.967 1 87 88 ARG A O 1
ATOM 682 N N . GLU A 1 89 ? 0.012 -17.312 3.965 1 88.38 89 GLU A N 1
ATOM 683 C CA . GLU A 1 89 ? -0.504 -16.75 2.723 1 88.38 89 GLU A CA 1
ATOM 684 C C . GLU A 1 89 ? 0.348 -15.562 2.258 1 88.38 89 GLU A C 1
ATOM 686 O O . GLU A 1 89 ? 0.603 -15.414 1.062 1 88.38 89 GLU A O 1
ATOM 691 N N . ARG A 1 90 ? 0.8 -14.711 3.146 1 91.81 90 ARG A N 1
ATOM 692 C CA . ARG A 1 90 ? 1.679 -13.602 2.805 1 91.81 90 ARG A CA 1
ATOM 693 C C . ARG A 1 90 ? 2.986 -14.102 2.201 1 91.81 90 ARG A C 1
ATOM 695 O O . ARG A 1 90 ? 3.527 -13.484 1.278 1 91.81 90 ARG A O 1
ATOM 702 N N . GLN A 1 91 ? 3.512 -15.219 2.719 1 90 91 GLN A N 1
ATOM 703 C CA . GLN A 1 91 ? 4.73 -15.805 2.166 1 90 91 GLN A CA 1
ATOM 704 C C . GLN A 1 91 ? 4.52 -16.25 0.723 1 90 91 GLN A C 1
ATOM 706 O O . GLN A 1 91 ? 5.402 -16.078 -0.12 1 90 91 GLN A O 1
ATOM 711 N N . MET A 1 92 ? 3.363 -16.766 0.452 1 87.25 92 MET A N 1
ATOM 712 C CA . MET A 1 92 ? 3.037 -17.172 -0.916 1 87.25 92 MET A CA 1
ATOM 713 C C . MET A 1 92 ? 3.006 -15.953 -1.838 1 87.25 92 MET A C 1
ATOM 715 O O . MET A 1 92 ? 3.457 -16.031 -2.982 1 87.25 92 MET A O 1
ATOM 719 N N . MET A 1 93 ? 2.447 -14.938 -1.33 1 91.19 93 MET A N 1
ATOM 720 C CA . MET A 1 93 ? 2.389 -13.711 -2.113 1 91.19 93 MET A CA 1
ATOM 721 C C . MET A 1 93 ? 3.791 -13.195 -2.424 1 91.19 93 MET A C 1
ATOM 723 O O . MET A 1 93 ? 4.059 -12.742 -3.539 1 91.19 93 MET A O 1
ATOM 727 N N . VAL A 1 94 ? 4.664 -13.234 -1.43 1 92.31 94 VAL A N 1
ATOM 728 C CA . VAL A 1 94 ? 6.043 -12.789 -1.624 1 92.31 94 VAL A CA 1
ATOM 729 C C . VAL A 1 94 ? 6.715 -13.648 -2.695 1 92.31 94 VAL A C 1
ATOM 731 O O . VAL A 1 94 ? 7.332 -13.117 -3.623 1 92.31 94 VAL A O 1
ATOM 734 N N . GLU A 1 95 ? 6.586 -14.922 -2.621 1 89.12 95 GLU A N 1
ATOM 735 C CA . GLU A 1 95 ? 7.203 -15.836 -3.58 1 89.12 95 GLU A CA 1
ATOM 736 C C . GLU A 1 95 ? 6.668 -15.602 -4.988 1 89.12 95 GLU A C 1
ATOM 738 O O . GLU A 1 95 ? 7.438 -15.57 -5.953 1 89.12 95 GLU A O 1
ATOM 743 N N . ALA A 1 96 ? 5.359 -15.406 -5.086 1 88.75 96 ALA A N 1
ATOM 744 C CA . ALA A 1 96 ? 4.73 -15.188 -6.383 1 88.75 96 ALA A CA 1
ATOM 745 C C . ALA A 1 96 ? 5.168 -13.859 -6.988 1 88.75 96 ALA A C 1
ATOM 747 O O . ALA A 1 96 ? 5.469 -13.781 -8.18 1 88.75 96 ALA A O 1
ATOM 748 N N . ALA A 1 97 ? 5.203 -12.844 -6.168 1 91.5 97 ALA A N 1
ATOM 749 C CA . ALA A 1 97 ? 5.523 -11.492 -6.617 1 91.5 97 ALA A CA 1
ATOM 750 C C . ALA A 1 97 ? 6.93 -11.43 -7.207 1 91.5 97 ALA A C 1
ATOM 752 O O . ALA A 1 97 ? 7.18 -10.672 -8.156 1 91.5 97 ALA A O 1
ATOM 753 N N . TYR A 1 98 ? 7.801 -12.25 -6.703 1 89.25 98 TYR A N 1
ATOM 754 C CA . TYR A 1 98 ? 9.203 -12.086 -7.082 1 89.25 98 TYR A CA 1
ATOM 755 C C . TYR A 1 98 ? 9.695 -13.281 -7.887 1 89.25 98 TYR A C 1
ATOM 757 O O . TYR A 1 98 ? 10.891 -13.422 -8.125 1 89.25 98 TYR A O 1
ATOM 765 N N . ALA A 1 99 ? 8.719 -14.133 -8.195 1 85.12 99 ALA A N 1
ATOM 766 C CA . ALA A 1 99 ? 9.086 -15.289 -9.008 1 85.12 99 ALA A CA 1
ATOM 767 C C . ALA A 1 99 ? 9.547 -14.852 -10.398 1 85.12 99 ALA A C 1
ATOM 769 O O . ALA A 1 99 ? 9 -13.914 -10.977 1 85.12 99 ALA A O 1
ATOM 770 N N . SER A 1 100 ? 10.766 -15.383 -10.828 1 73.19 100 SER A N 1
ATOM 771 C CA . SER A 1 100 ? 11.266 -15.094 -12.164 1 73.19 100 SER A CA 1
ATOM 772 C C . SER A 1 100 ? 10.359 -15.68 -13.242 1 73.19 100 SER A C 1
ATOM 774 O O . SER A 1 100 ? 9.789 -16.766 -13.055 1 73.19 100 SER A O 1
ATOM 776 N N . THR A 1 101 ? 9.617 -14.969 -14.047 1 61.78 101 THR A N 1
ATOM 777 C CA . THR A 1 101 ? 9 -15.586 -15.219 1 61.78 101 THR A CA 1
ATOM 778 C C . THR A 1 101 ? 10.062 -16.094 -16.188 1 61.78 101 THR A C 1
ATOM 780 O O . THR A 1 101 ? 10.82 -15.297 -16.766 1 61.78 101 THR A O 1
ATOM 783 N N . VAL A 1 102 ? 10.953 -16.875 -15.742 1 55.25 102 VAL A N 1
ATOM 784 C CA . VAL A 1 102 ? 12.023 -17.344 -16.625 1 55.25 102 VAL A CA 1
ATOM 785 C C . VAL A 1 102 ? 11.438 -17.797 -17.953 1 55.25 102 VAL A C 1
ATOM 787 O O . VAL A 1 102 ? 10.258 -18.141 -18.031 1 55.25 102 VAL A O 1
ATOM 790 N N . GLY A 1 103 ? 12.414 -17.719 -18.953 1 54.94 103 GLY A N 1
ATOM 791 C CA . GLY A 1 103 ? 12.484 -17.984 -20.391 1 54.94 103 GLY A CA 1
ATOM 792 C C . GLY A 1 103 ? 11.844 -19.297 -20.797 1 54.94 103 GLY A C 1
ATOM 793 O O . GLY A 1 103 ? 11.688 -20.188 -19.969 1 54.94 103 GLY A O 1
ATOM 794 N N . ARG A 1 104 ? 10.82 -19.203 -21.641 1 53.5 104 ARG A N 1
ATOM 795 C CA . ARG A 1 104 ? 10.297 -20.344 -22.391 1 53.5 104 ARG A CA 1
ATOM 796 C C . ARG A 1 104 ? 11.383 -21.359 -22.688 1 53.5 104 ARG A C 1
ATOM 798 O O . ARG A 1 104 ? 12.531 -21 -22.953 1 53.5 104 ARG A O 1
ATOM 805 N N . LYS A 1 105 ? 11.086 -22.531 -22.297 1 46.69 105 LYS A N 1
ATOM 806 C CA . LYS A 1 105 ? 11.828 -23.656 -22.844 1 46.69 105 LYS A CA 1
ATOM 807 C C . LYS A 1 105 ? 11.828 -23.625 -24.375 1 46.69 105 LYS A C 1
ATOM 809 O O . LYS A 1 105 ? 10.781 -23.422 -25 1 46.69 105 LYS A O 1
ATOM 814 N N . GLY A 1 106 ? 12.922 -23.312 -25.031 1 46.56 106 GLY A N 1
ATOM 815 C CA . GLY A 1 106 ? 13.297 -23.359 -26.438 1 46.56 106 GLY A CA 1
ATOM 816 C C . GLY A 1 106 ? 13.781 -22.016 -26.953 1 46.56 106 GLY A C 1
ATOM 817 O O . GLY A 1 106 ? 14.07 -21.875 -28.156 1 46.56 106 GLY A O 1
ATOM 818 N N . ALA A 1 107 ? 13.484 -20.938 -26.453 1 39.88 107 ALA A N 1
ATOM 819 C CA . ALA A 1 107 ? 14.203 -19.844 -27.125 1 39.88 107 ALA A CA 1
ATOM 820 C C . ALA A 1 107 ? 15.695 -19.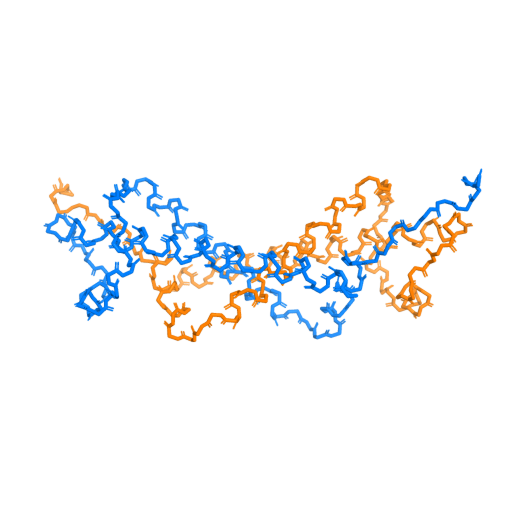906 -26.812 1 39.88 107 ALA A C 1
ATOM 822 O O . ALA A 1 107 ? 16.359 -18.875 -26.734 1 39.88 107 ALA A O 1
ATOM 823 N N . GLN A 1 108 ? 16.234 -20.938 -26.75 1 30.27 108 GLN A N 1
ATOM 824 C CA . GLN A 1 108 ? 17.641 -20.984 -27.156 1 30.27 108 GLN A CA 1
ATOM 825 C C . GLN A 1 108 ? 17.828 -20.344 -28.531 1 30.27 108 GLN A C 1
ATOM 827 O O . GLN A 1 108 ? 17 -20.531 -29.438 1 30.27 108 GLN A O 1
ATOM 832 N N . MET B 1 1 ? -17.938 5.91 14.234 1 36.41 1 MET B N 1
ATOM 833 C CA . MET B 1 1 ? -18.406 4.59 13.82 1 36.41 1 MET B CA 1
ATOM 834 C C . MET B 1 1 ? -18.203 4.387 12.32 1 36.41 1 MET B C 1
ATOM 836 O O . MET B 1 1 ? -17.969 3.268 11.859 1 36.41 1 MET B O 1
ATOM 840 N N . SER B 1 2 ? -18.547 5.359 11.57 1 43.03 2 SER B N 1
ATOM 841 C CA . SER B 1 2 ? -18.609 5.297 10.117 1 43.03 2 SER B CA 1
ATOM 842 C C . SER B 1 2 ? -17.219 5.145 9.508 1 43.03 2 SER B C 1
ATOM 844 O O . SER B 1 2 ? -17.062 4.555 8.438 1 43.03 2 SER B O 1
ATOM 846 N N . ASP B 1 3 ? -16.25 5.75 10.156 1 48.31 3 ASP B N 1
ATOM 847 C CA . ASP B 1 3 ? -14.898 5.809 9.617 1 48.31 3 ASP B CA 1
ATOM 848 C C . ASP B 1 3 ? -14.219 4.441 9.688 1 48.31 3 ASP B C 1
ATOM 850 O O . ASP B 1 3 ? -13.461 4.07 8.789 1 48.31 3 ASP B O 1
ATOM 854 N N . THR B 1 4 ? -14.68 3.746 10.75 1 50.19 4 THR B N 1
ATOM 855 C CA . THR B 1 4 ? -14.094 2.42 10.93 1 50.19 4 THR B CA 1
ATOM 856 C C . THR B 1 4 ? -14.57 1.468 9.836 1 50.19 4 THR B C 1
ATOM 858 O O . THR B 1 4 ? -13.789 0.677 9.312 1 50.19 4 THR B O 1
ATOM 861 N N . ALA B 1 5 ? -15.828 1.687 9.586 1 49.06 5 ALA B N 1
ATOM 862 C CA . ALA B 1 5 ? -16.422 0.779 8.609 1 49.06 5 ALA B CA 1
ATOM 863 C C . ALA B 1 5 ? -15.836 1.006 7.215 1 49.06 5 ALA B C 1
ATOM 865 O O . ALA B 1 5 ? -15.617 0.052 6.465 1 49.06 5 ALA B O 1
ATOM 866 N N . GLU B 1 6 ? -15.734 2.229 6.828 1 53.31 6 GLU B N 1
ATOM 867 C CA . GLU B 1 6 ? -15.172 2.537 5.52 1 53.31 6 GLU B CA 1
ATOM 868 C C . GLU B 1 6 ? -13.734 2.041 5.406 1 53.31 6 GLU B C 1
ATOM 870 O O . GLU B 1 6 ? -13.336 1.513 4.367 1 53.31 6 GLU B O 1
ATOM 875 N N . ASN B 1 7 ? -13.117 2.197 6.535 1 59.81 7 ASN B N 1
ATOM 876 C CA . ASN B 1 7 ? -11.75 1.703 6.598 1 59.81 7 ASN B CA 1
ATOM 877 C C . ASN B 1 7 ? -11.688 0.187 6.441 1 59.81 7 ASN B C 1
ATOM 879 O O . ASN B 1 7 ? -10.828 -0.337 5.734 1 59.81 7 ASN B O 1
ATOM 883 N N . ALA B 1 8 ? -12.719 -0.411 7.066 1 60.41 8 ALA B N 1
ATOM 884 C CA . ALA B 1 8 ? -12.766 -1.869 7.012 1 60.41 8 ALA B CA 1
ATOM 885 C C . ALA B 1 8 ? -13.094 -2.354 5.602 1 60.41 8 ALA B C 1
ATOM 887 O O . ALA B 1 8 ? -12.539 -3.357 5.141 1 60.41 8 ALA B O 1
ATOM 888 N N . SER B 1 9 ? -13.914 -1.587 4.949 1 72.19 9 SER B N 1
ATOM 889 C CA . SER B 1 9 ? -14.336 -1.986 3.609 1 72.19 9 SER B CA 1
ATOM 890 C C . SER B 1 9 ? -13.195 -1.86 2.607 1 72.19 9 SER B C 1
ATOM 892 O O . SER B 1 9 ? -12.984 -2.75 1.779 1 72.19 9 SER B O 1
ATOM 894 N N . GLY B 1 10 ? -12.406 -0.853 2.83 1 76.62 10 GLY B N 1
ATOM 895 C CA . GLY B 1 10 ? -11.266 -0.681 1.948 1 76.62 10 GLY B CA 1
ATOM 896 C C . GLY B 1 10 ? -10.219 -1.767 2.111 1 76.62 10 GLY B C 1
ATOM 897 O O . GLY B 1 10 ? -9.711 -2.303 1.123 1 76.62 10 GLY B O 1
ATOM 898 N N . SER B 1 11 ? -10.078 -2.168 3.258 1 85 11 SER B N 1
ATOM 899 C CA . SER B 1 11 ? -9.086 -3.195 3.561 1 85 11 SER B CA 1
ATOM 900 C C . SER B 1 11 ? -9.508 -4.551 3.004 1 85 11 SER B C 1
ATOM 902 O O . SER B 1 11 ? -8.688 -5.285 2.457 1 85 11 SER B O 1
ATOM 904 N N . SER B 1 12 ? -10.773 -4.828 3.143 1 88.31 12 SER B N 1
ATOM 905 C CA . SER B 1 12 ? -11.266 -6.102 2.629 1 88.31 12 SER B CA 1
ATOM 906 C C . SER B 1 12 ? -11.109 -6.188 1.115 1 88.31 12 SER B C 1
ATOM 908 O O . SER B 1 12 ? -10.773 -7.242 0.577 1 88.31 12 SER B O 1
ATOM 910 N N . ASP B 1 13 ? -11.391 -5.055 0.485 1 90.69 13 ASP B N 1
ATOM 911 C CA . ASP B 1 13 ? -11.25 -5.012 -0.967 1 90.69 13 ASP B CA 1
ATOM 912 C C . ASP B 1 13 ? -9.797 -5.238 -1.383 1 90.69 13 ASP B C 1
ATOM 914 O O . ASP B 1 13 ? -9.531 -5.957 -2.346 1 90.69 13 ASP B O 1
ATOM 918 N N . ILE B 1 14 ? -8.914 -4.684 -0.682 1 93.38 14 ILE B N 1
ATOM 919 C CA . ILE B 1 14 ? -7.492 -4.816 -0.972 1 93.38 14 ILE B CA 1
ATOM 920 C C . ILE B 1 14 ? -7.062 -6.273 -0.803 1 93.38 14 ILE B C 1
ATOM 922 O O . ILE B 1 14 ? -6.348 -6.82 -1.646 1 93.38 14 ILE B O 1
ATOM 926 N N . VAL B 1 15 ? -7.566 -6.949 0.198 1 93.06 15 VAL B N 1
ATOM 927 C CA . VAL B 1 15 ? -7.227 -8.344 0.47 1 93.06 15 VAL B CA 1
ATOM 928 C C . VAL B 1 15 ? -7.75 -9.234 -0.656 1 93.06 15 VAL B C 1
ATOM 930 O O . VAL B 1 15 ? -7.02 -10.078 -1.177 1 93.06 15 VAL B O 1
ATOM 933 N N . ASN B 1 16 ? -8.938 -9.031 -0.978 1 90 16 ASN B N 1
ATOM 934 C CA . ASN B 1 16 ? -9.547 -9.844 -2.031 1 90 16 ASN B CA 1
ATOM 935 C C . ASN B 1 16 ? -8.805 -9.68 -3.355 1 90 16 ASN B C 1
ATOM 937 O O . ASN B 1 16 ? -8.57 -10.656 -4.066 1 90 16 ASN B O 1
ATOM 941 N N . LYS B 1 17 ? -8.453 -8.469 -3.66 1 90.69 17 LYS B N 1
ATOM 942 C CA . LYS B 1 17 ? -7.711 -8.211 -4.891 1 90.69 17 LYS B CA 1
ATOM 943 C C . LYS B 1 17 ? -6.344 -8.883 -4.855 1 90.69 17 LYS B C 1
ATOM 945 O O . LYS B 1 17 ? -5.891 -9.438 -5.859 1 90.69 17 LYS B O 1
ATOM 950 N N . ALA B 1 18 ? -5.723 -8.812 -3.768 1 92.75 18 ALA B N 1
ATOM 951 C CA . ALA B 1 18 ? -4.422 -9.461 -3.613 1 92.75 18 ALA B CA 1
ATOM 952 C C . ALA B 1 18 ? -4.531 -10.969 -3.811 1 92.75 18 ALA B C 1
ATOM 954 O O . ALA B 1 18 ? -3.703 -11.57 -4.492 1 92.75 18 ALA B O 1
ATOM 955 N N . ARG B 1 19 ? -5.516 -11.555 -3.227 1 88.81 19 ARG B N 1
ATOM 956 C CA . ARG B 1 19 ? -5.734 -12.992 -3.348 1 88.81 19 ARG B CA 1
ATOM 957 C C . ARG B 1 19 ? -6.051 -13.375 -4.789 1 88.81 19 ARG B C 1
ATOM 959 O O . ARG B 1 19 ? -5.555 -14.391 -5.289 1 88.81 19 ARG B O 1
ATOM 966 N N . ASP B 1 20 ? -6.898 -12.531 -5.422 1 88.44 20 ASP B N 1
ATOM 967 C CA . ASP B 1 20 ? -7.203 -12.773 -6.824 1 88.44 20 ASP B CA 1
ATOM 968 C C . ASP B 1 20 ? -5.941 -12.695 -7.684 1 88.44 20 ASP B C 1
ATOM 970 O O . ASP B 1 20 ? -5.742 -13.516 -8.586 1 88.44 20 ASP B O 1
ATOM 974 N N . THR B 1 21 ? -5.148 -11.719 -7.438 1 91.56 21 THR B N 1
ATOM 975 C CA . THR B 1 21 ? -3.887 -11.555 -8.148 1 91.56 21 THR B CA 1
ATOM 976 C C . THR B 1 21 ? -2.975 -12.758 -7.922 1 91.56 21 THR B C 1
ATOM 978 O O . THR B 1 21 ? -2.404 -13.297 -8.867 1 91.56 21 THR B O 1
ATOM 981 N N . LEU B 1 22 ? -2.85 -13.188 -6.707 1 90.62 22 LEU B N 1
ATOM 982 C CA . LEU B 1 22 ? -2.053 -14.367 -6.371 1 90.62 22 LEU B CA 1
ATOM 983 C C . LEU B 1 22 ? -2.545 -15.586 -7.137 1 90.62 22 LEU B C 1
ATOM 985 O O . LEU B 1 22 ? -1.749 -16.297 -7.754 1 90.62 22 LEU B O 1
ATOM 989 N N . SER B 1 23 ? -3.789 -15.742 -7.07 1 87.25 23 SER B N 1
ATOM 990 C CA . SER B 1 23 ? -4.402 -16.875 -7.754 1 87.25 23 SER B CA 1
ATOM 991 C C . SER B 1 23 ? -4.09 -16.859 -9.242 1 87.25 23 SER B C 1
ATOM 993 O O . SER B 1 23 ? -3.783 -17.906 -9.836 1 87.25 23 SER B O 1
ATOM 995 N N . SER B 1 24 ? -4.184 -15.695 -9.867 1 88.56 24 SER B N 1
ATOM 996 C CA . SER B 1 24 ? -3.906 -15.562 -11.289 1 88.56 24 SER B CA 1
ATOM 997 C C . SER B 1 24 ? -2.451 -15.891 -11.602 1 88.56 24 SER B C 1
ATOM 999 O O . SER B 1 24 ? -2.16 -16.531 -12.617 1 88.56 24 SER B O 1
ATOM 1001 N N . ILE B 1 25 ? -1.594 -15.516 -10.805 1 89.19 25 ILE B N 1
ATOM 1002 C CA . ILE B 1 25 ? -0.177 -15.797 -11.008 1 89.19 25 ILE B CA 1
ATOM 1003 C C . ILE B 1 25 ? 0.065 -17.312 -10.922 1 89.19 25 ILE B C 1
ATOM 1005 O O . ILE B 1 25 ? 0.758 -17.875 -11.766 1 89.19 25 ILE B O 1
ATOM 1009 N N . TYR B 1 26 ? -0.539 -17.875 -9.922 1 86 26 TYR B N 1
ATOM 1010 C CA . TYR B 1 26 ? -0.397 -19.328 -9.781 1 86 26 TYR B CA 1
ATOM 1011 C C . TYR B 1 26 ? -0.958 -20.047 -11 1 86 26 TYR B C 1
ATOM 1013 O O . TYR B 1 26 ? -0.359 -21.016 -11.484 1 86 26 TYR B O 1
ATOM 1021 N N . SER B 1 27 ? -2.072 -19.547 -11.445 1 85.56 27 SER B N 1
ATOM 1022 C CA . SER B 1 27 ? -2.703 -20.172 -12.602 1 85.56 27 SER B CA 1
ATOM 1023 C C . SER B 1 27 ? -1.789 -20.125 -13.82 1 85.56 27 SER B C 1
ATOM 1025 O O . SER B 1 27 ? -1.725 -21.078 -14.594 1 85.56 27 SER B O 1
ATOM 1027 N N . PHE B 1 28 ? -1.147 -19.078 -13.984 1 87.06 28 PHE B N 1
ATOM 1028 C CA . PHE B 1 28 ? -0.213 -18.953 -15.102 1 87.06 28 PHE B CA 1
ATOM 1029 C C . PHE B 1 28 ? 0.87 -20.016 -15.016 1 87.06 28 PHE B C 1
ATOM 1031 O O . PHE B 1 28 ? 1.136 -20.719 -16 1 87.06 28 PHE B O 1
ATOM 1038 N N . TYR B 1 29 ? 1.494 -20.156 -13.938 1 85.62 29 TYR B N 1
ATOM 1039 C CA . TYR B 1 29 ? 2.607 -21.078 -13.797 1 85.62 29 TYR B CA 1
ATOM 1040 C C . TYR B 1 29 ? 2.127 -22.531 -13.891 1 85.62 29 TYR B C 1
ATOM 1042 O O . TYR B 1 29 ? 2.814 -23.375 -14.453 1 85.62 29 TYR B O 1
ATOM 1050 N N . ALA B 1 30 ? 0.96 -22.766 -13.312 1 82.75 30 ALA B N 1
ATOM 1051 C CA . ALA B 1 30 ? 0.408 -24.109 -13.406 1 82.75 30 ALA B CA 1
ATOM 1052 C C . ALA B 1 30 ? 0.119 -24.484 -14.859 1 82.75 30 ALA B C 1
ATOM 1054 O O . ALA B 1 30 ? 0.412 -25.594 -15.289 1 82.75 30 ALA B O 1
ATOM 1055 N N . ALA B 1 31 ? -0.411 -23.578 -15.609 1 83.56 31 ALA B N 1
ATOM 1056 C CA . ALA B 1 31 ? -0.804 -23.844 -17 1 83.56 31 ALA B CA 1
ATOM 1057 C C . ALA B 1 31 ? 0.42 -23.969 -17.891 1 83.56 31 ALA B C 1
ATOM 1059 O O . ALA B 1 31 ? 0.372 -24.641 -18.922 1 83.56 31 ALA B O 1
ATOM 1060 N N . ASN B 1 32 ? 1.504 -23.312 -17.531 1 83.5 32 ASN B N 1
ATOM 1061 C CA . ASN B 1 32 ? 2.68 -23.281 -18.391 1 83.5 32 ASN B CA 1
ATOM 1062 C C . ASN B 1 32 ? 3.826 -24.094 -17.812 1 83.5 32 ASN B C 1
ATOM 1064 O O . ASN B 1 32 ? 4.984 -23.906 -18.188 1 83.5 32 ASN B O 1
ATOM 1068 N N . ARG B 1 33 ? 3.51 -24.984 -16.984 1 79.75 33 ARG B N 1
ATOM 1069 C CA . ARG B 1 33 ? 4.5 -25.766 -16.25 1 79.75 33 ARG B CA 1
ATOM 1070 C C . ARG B 1 33 ? 5.414 -26.531 -17.203 1 79.75 33 ARG B C 1
ATOM 1072 O O . ARG B 1 33 ? 6.613 -26.656 -16.953 1 79.75 33 ARG B O 1
ATOM 1079 N N . GLU B 1 34 ? 4.898 -27.016 -18.312 1 78.44 34 GLU B N 1
ATOM 1080 C CA . GLU B 1 34 ? 5.668 -27.859 -19.219 1 78.44 34 GLU B CA 1
ATOM 1081 C C . GLU B 1 34 ? 6.5 -27.016 -20.188 1 78.44 34 GLU B C 1
ATOM 1083 O O . GLU B 1 34 ? 7.445 -27.5 -20.797 1 78.44 34 GLU B O 1
ATOM 1088 N N . THR B 1 35 ? 6.152 -25.781 -20.297 1 78.06 35 THR B N 1
ATOM 1089 C CA . THR B 1 35 ? 6.809 -24.953 -21.312 1 78.06 35 THR B CA 1
ATOM 1090 C C . THR B 1 35 ? 7.828 -24.016 -20.656 1 78.06 35 THR B C 1
ATOM 1092 O O . THR B 1 35 ? 8.688 -23.453 -21.344 1 78.06 35 THR B O 1
ATOM 1095 N N . LEU B 1 36 ? 7.738 -23.859 -19.391 1 75.88 36 LEU B N 1
ATOM 1096 C CA . LEU B 1 36 ? 8.648 -22.953 -18.703 1 75.88 36 LEU B CA 1
ATOM 1097 C C . LEU B 1 36 ? 9.953 -23.656 -18.344 1 75.88 36 LEU B C 1
ATOM 1099 O O . LEU B 1 36 ? 9.953 -24.828 -17.969 1 75.88 36 LEU B O 1
ATOM 1103 N N . ASP B 1 37 ? 11.031 -23.031 -18.547 1 73.12 37 ASP B N 1
ATOM 1104 C CA . ASP B 1 37 ? 12.344 -23.578 -18.234 1 73.12 37 ASP B CA 1
ATOM 1105 C C . ASP B 1 37 ? 12.523 -23.75 -16.734 1 73.12 37 ASP B C 1
ATOM 1107 O O . ASP B 1 37 ? 13.148 -24.703 -16.266 1 73.12 37 ASP B O 1
ATOM 1111 N N . ARG B 1 38 ? 12 -22.734 -16.031 1 71.38 38 ARG B N 1
ATOM 1112 C CA . ARG B 1 38 ? 12.109 -22.766 -14.578 1 71.38 38 ARG B CA 1
ATOM 1113 C C . ARG B 1 38 ? 10.742 -22.562 -13.93 1 71.38 38 ARG B C 1
ATOM 1115 O O . ARG B 1 38 ? 10.016 -21.625 -14.289 1 71.38 38 ARG B O 1
ATOM 1122 N N . ILE B 1 39 ? 10.344 -23.5 -13.242 1 72 39 ILE B N 1
ATOM 1123 C CA . ILE B 1 39 ? 9.102 -23.391 -12.484 1 72 39 ILE B CA 1
ATOM 1124 C C . ILE B 1 39 ? 9.414 -22.969 -11.047 1 72 39 ILE B C 1
ATOM 1126 O O . ILE B 1 39 ? 10.281 -23.562 -10.398 1 72 39 ILE B O 1
ATOM 1130 N N . PRO B 1 40 ? 8.734 -21.922 -10.664 1 75.81 40 PRO B N 1
ATOM 1131 C CA . PRO B 1 40 ? 8.953 -21.531 -9.266 1 75.81 40 PRO B CA 1
ATOM 1132 C C . PRO B 1 40 ? 8.656 -22.656 -8.281 1 75.81 40 PRO B C 1
ATOM 1134 O O . PRO B 1 40 ? 7.738 -23.438 -8.492 1 75.81 40 PRO B O 1
ATOM 1137 N N . SER B 1 41 ? 9.5 -22.703 -7.207 1 72.44 41 SER B N 1
ATOM 1138 C CA . SER B 1 41 ? 9.414 -23.781 -6.23 1 72.44 41 SER B CA 1
ATOM 1139 C C . SER B 1 41 ? 8.047 -23.828 -5.57 1 72.44 41 SER B C 1
ATOM 1141 O O . SER B 1 41 ? 7.578 -24.891 -5.152 1 72.44 41 SER B O 1
ATOM 1143 N N . PHE B 1 42 ? 7.484 -22.688 -5.527 1 70.06 42 PHE B N 1
ATOM 1144 C CA . PHE B 1 42 ? 6.211 -22.641 -4.82 1 70.06 42 PHE B CA 1
ATOM 1145 C C . PHE B 1 42 ? 5.121 -23.359 -5.613 1 70.06 42 PHE B C 1
ATOM 1147 O O . PHE B 1 42 ? 4.074 -23.703 -5.066 1 70.06 42 PHE B O 1
ATOM 1154 N N . ILE B 1 43 ? 5.219 -23.375 -6.824 1 69.69 43 ILE B N 1
ATOM 1155 C CA . ILE B 1 43 ? 4.273 -24.156 -7.621 1 69.69 43 ILE B CA 1
ATOM 1156 C C . ILE B 1 43 ? 4.5 -25.641 -7.387 1 69.69 43 ILE B C 1
ATOM 1158 O O . ILE B 1 43 ? 3.543 -26.422 -7.328 1 69.69 43 ILE B O 1
ATOM 1162 N N . SER B 1 44 ? 5.727 -26.094 -7.434 1 63.41 44 SER B N 1
ATOM 1163 C CA . SER B 1 44 ? 6.031 -27.516 -7.277 1 63.41 44 SER B CA 1
ATOM 1164 C C . SER B 1 44 ? 5.504 -28.047 -5.949 1 63.41 44 SER B C 1
ATOM 1166 O O . SER B 1 44 ? 4.996 -29.172 -5.883 1 63.41 44 SER B O 1
ATOM 1168 N N . GLN B 1 45 ? 5.68 -27.281 -4.902 1 57.28 45 GLN B N 1
ATOM 1169 C CA . GLN B 1 45 ? 5.301 -27.75 -3.57 1 57.28 45 GLN B CA 1
ATOM 1170 C C . GLN B 1 45 ? 3.816 -27.516 -3.311 1 57.28 45 GLN B C 1
ATOM 1172 O O . GLN B 1 45 ? 3.162 -28.312 -2.643 1 57.28 45 GLN B O 1
ATOM 1177 N N . SER B 1 46 ? 3.422 -26.391 -3.619 1 52.12 46 SER B N 1
ATOM 1178 C CA . SER B 1 46 ? 2.098 -25.906 -3.232 1 52.12 46 SER B CA 1
ATOM 1179 C C . SER B 1 46 ? 1.045 -26.312 -4.262 1 52.12 46 SER B C 1
ATOM 1181 O O . SER B 1 46 ? -0.147 -26.062 -4.066 1 52.12 46 SER B O 1
ATOM 1183 N N . SER B 1 47 ? 1.457 -26.625 -5.508 1 50.47 47 SER B N 1
ATOM 1184 C CA . SER B 1 47 ? 0.45 -26.984 -6.496 1 50.47 47 SER B CA 1
ATOM 1185 C C . SER B 1 47 ? -0.619 -27.891 -5.887 1 50.47 47 SER B C 1
ATOM 1187 O O . SER B 1 47 ? -1.784 -27.844 -6.285 1 50.47 47 SER B O 1
ATOM 1189 N N . ARG B 1 48 ? -0.081 -28.766 -5.09 1 47.25 48 ARG B N 1
ATOM 1190 C CA . ARG B 1 48 ? -1.103 -29.672 -4.574 1 47.25 48 ARG B CA 1
ATOM 1191 C C . ARG B 1 48 ? -2.039 -28.938 -3.609 1 47.25 48 ARG B C 1
ATOM 1193 O O . ARG B 1 48 ? -3.211 -29.297 -3.49 1 47.25 48 ARG B O 1
ATOM 1200 N N . GLU B 1 49 ? -1.389 -28.078 -2.906 1 48.62 49 GLU B N 1
ATOM 1201 C CA . GLU B 1 49 ? -2.203 -27.453 -1.865 1 48.62 49 GLU B CA 1
ATOM 1202 C C . GLU B 1 49 ? -2.77 -26.125 -2.332 1 48.62 49 GLU B C 1
ATOM 1204 O O . GLU B 1 49 ? -3.391 -25.391 -1.551 1 48.62 49 GLU B O 1
ATOM 1209 N N . ILE B 1 50 ? -2.205 -25.531 -3.307 1 49.78 50 ILE B N 1
ATOM 1210 C CA . ILE B 1 50 ? -2.826 -24.281 -3.709 1 49.78 50 ILE B CA 1
ATOM 1211 C C . ILE B 1 50 ? -4.32 -24.484 -3.945 1 49.78 50 ILE B C 1
ATOM 1213 O O . ILE B 1 50 ? -4.711 -25.234 -4.848 1 49.78 50 ILE B O 1
ATOM 1217 N N . PRO B 1 51 ? -5.016 -24.328 -2.906 1 48.81 51 PRO B N 1
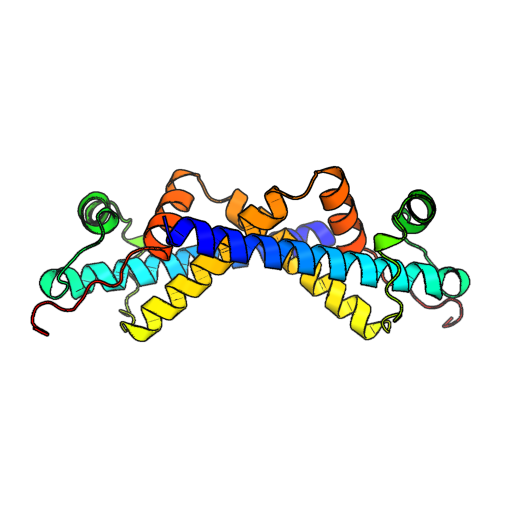ATOM 1218 C CA . PRO B 1 51 ? -6.461 -24.547 -3.008 1 48.81 51 PRO B CA 1
ATOM 1219 C C . PRO B 1 51 ? -7.02 -24.172 -4.375 1 48.81 51 PRO B C 1
ATOM 1221 O O . PRO B 1 51 ? -6.457 -23.312 -5.062 1 48.81 51 PRO B O 1
ATOM 1224 N N . MET B 1 52 ? -7.816 -25.047 -4.996 1 48.84 52 MET B N 1
ATOM 1225 C CA . MET B 1 52 ? -8.773 -24.797 -6.07 1 48.84 52 MET B CA 1
ATOM 1226 C C . MET B 1 52 ? -9.18 -23.328 -6.105 1 48.84 52 MET B C 1
ATOM 1228 O O . MET B 1 52 ? -9.758 -22.859 -7.09 1 48.84 52 MET B O 1
ATOM 1232 N N . MET B 1 53 ? -8.891 -22.781 -5.051 1 48.97 53 MET B N 1
ATOM 1233 C CA . MET B 1 53 ? -9.391 -21.422 -4.969 1 48.97 53 MET B CA 1
ATOM 1234 C C . MET B 1 53 ? -8.68 -20.516 -5.973 1 48.97 53 MET B C 1
ATOM 1236 O O . MET B 1 53 ? -9.164 -19.438 -6.289 1 48.97 53 MET B O 1
ATOM 1240 N N . LEU B 1 54 ? -7.473 -20.953 -6.371 1 51.81 54 LEU B N 1
ATOM 1241 C CA . LEU B 1 54 ? -6.727 -20.078 -7.273 1 51.81 54 LEU B CA 1
ATOM 1242 C C . LEU B 1 54 ? -7.031 -20.422 -8.727 1 51.81 54 LEU B C 1
ATOM 1244 O O . LEU B 1 54 ? -6.359 -19.938 -9.641 1 51.81 54 LEU B O 1
ATOM 1248 N N . ARG B 1 55 ? -7.816 -21.453 -8.953 1 52.12 55 ARG B N 1
ATOM 1249 C CA . ARG B 1 55 ? -7.996 -21.797 -10.367 1 52.12 55 ARG B CA 1
ATOM 1250 C C . ARG B 1 55 ? -8.867 -20.75 -11.07 1 52.12 55 ARG B C 1
ATOM 1252 O O . ARG B 1 55 ? -10.039 -20.594 -10.719 1 52.12 55 ARG B O 1
ATOM 1259 N N . SER B 1 56 ? -8.172 -19.641 -11.375 1 56.91 56 SER B N 1
ATOM 1260 C CA . SER B 1 56 ? -8.898 -18.75 -12.273 1 56.91 56 SER B CA 1
ATOM 1261 C C . SER B 1 56 ? -9.148 -19.422 -13.625 1 56.91 56 SER B C 1
ATOM 1263 O O . SER B 1 56 ? -8.344 -20.234 -14.078 1 56.91 56 SER B O 1
ATOM 1265 N N . SER B 1 57 ? -10.438 -19.516 -14.008 1 61.81 57 SER B N 1
ATOM 1266 C CA . SER B 1 57 ? -10.844 -20.094 -15.289 1 61.81 57 SER B CA 1
ATOM 1267 C C . SER B 1 57 ? -10.055 -19.484 -16.438 1 61.81 57 SER B C 1
ATOM 1269 O O . SER B 1 57 ? -9.891 -20.109 -17.484 1 61.81 57 SER B O 1
ATOM 1271 N N . THR B 1 58 ? -9.516 -18.266 -16.25 1 78.69 58 THR B N 1
ATOM 1272 C CA . THR B 1 58 ? -8.75 -17.609 -17.312 1 78.69 58 THR B CA 1
ATOM 1273 C C . THR B 1 58 ? -7.277 -17.516 -16.938 1 78.69 58 THR B C 1
ATOM 1275 O O . THR B 1 58 ? -6.941 -17.109 -15.82 1 78.69 58 THR B O 1
ATOM 1278 N N . VAL B 1 59 ? -6.527 -18.125 -17.812 1 85.56 59 VAL B N 1
ATOM 1279 C CA . VAL B 1 59 ? -5.082 -18.094 -17.609 1 85.56 59 VAL B CA 1
ATOM 1280 C C . VAL B 1 59 ? -4.512 -16.797 -18.188 1 85.56 59 VAL B C 1
ATOM 1282 O O . VAL B 1 59 ? -4.629 -16.547 -19.391 1 85.56 59 VAL B O 1
ATOM 1285 N N . PRO B 1 60 ? -3.869 -15.977 -17.359 1 90.44 60 PRO B N 1
ATOM 1286 C CA . PRO B 1 60 ? -3.283 -14.742 -17.875 1 90.44 60 PRO B CA 1
ATOM 1287 C C . PRO B 1 60 ? -2.082 -14.992 -18.781 1 90.44 60 PRO B C 1
ATOM 1289 O O . PRO B 1 60 ? -1.466 -16.062 -18.719 1 90.44 60 PRO B O 1
ATOM 1292 N N . SER B 1 61 ? -1.865 -14.023 -19.703 1 90.06 61 SER B N 1
ATOM 1293 C CA . SER B 1 61 ? -0.661 -14.07 -20.516 1 90.06 61 SER B CA 1
ATOM 1294 C C . SER B 1 61 ? 0.586 -13.781 -19.688 1 90.06 61 SER B C 1
ATOM 1296 O O . SER B 1 61 ? 0.486 -13.359 -18.531 1 90.06 61 SER B O 1
ATOM 1298 N N . ALA B 1 62 ? 1.759 -14.023 -20.297 1 87.38 62 ALA B N 1
ATOM 1299 C CA . ALA B 1 62 ? 3.02 -13.727 -19.625 1 87.38 62 ALA B CA 1
ATOM 1300 C C . ALA B 1 62 ? 3.105 -12.242 -19.25 1 87.38 62 ALA B C 1
ATOM 1302 O O . ALA B 1 62 ? 3.547 -11.898 -18.156 1 87.38 62 ALA B O 1
ATOM 1303 N N . GLU B 1 63 ? 2.686 -11.438 -20.203 1 91.38 63 GLU B N 1
ATOM 1304 C CA . GLU B 1 63 ? 2.719 -10 -19.969 1 91.38 63 GLU B CA 1
ATOM 1305 C C . GLU B 1 63 ? 1.784 -9.602 -18.844 1 91.38 63 GLU B C 1
ATOM 1307 O O . GLU B 1 63 ? 2.15 -8.789 -17.984 1 91.38 63 GLU B O 1
ATOM 1312 N N . GLN B 1 64 ? 0.592 -10.133 -18.812 1 92.56 64 GLN B N 1
ATOM 1313 C CA . GLN B 1 64 ? -0.363 -9.867 -17.75 1 92.56 64 GLN B CA 1
ATOM 1314 C C . GLN B 1 64 ? 0.171 -10.352 -16.406 1 92.56 64 GLN B C 1
ATOM 1316 O O . GLN B 1 64 ? -0.027 -9.695 -15.375 1 92.56 64 GLN B O 1
ATOM 1321 N N . THR B 1 65 ? 0.82 -11.438 -16.438 1 91.75 65 THR B N 1
ATOM 1322 C CA . THR B 1 65 ? 1.359 -12.008 -15.203 1 91.75 65 THR B CA 1
ATOM 1323 C C . THR B 1 65 ? 2.443 -11.109 -14.617 1 91.75 65 THR B C 1
ATOM 1325 O O . THR B 1 65 ? 2.502 -10.906 -13.406 1 91.75 65 THR B O 1
ATOM 1328 N N . GLU B 1 66 ? 3.273 -10.562 -15.484 1 93.25 66 GLU B N 1
ATOM 1329 C CA . GLU B 1 66 ? 4.301 -9.648 -15 1 93.25 66 GLU B CA 1
ATOM 1330 C C . GLU B 1 66 ? 3.682 -8.414 -14.352 1 93.25 66 GLU B C 1
ATOM 1332 O O . GLU B 1 66 ? 4.176 -7.926 -13.336 1 93.25 66 GLU B O 1
ATOM 1337 N N . GLU B 1 67 ? 2.637 -7.953 -14.992 1 94.38 67 GLU B N 1
ATOM 1338 C CA . GLU B 1 67 ? 1.941 -6.805 -14.414 1 94.38 67 GLU B CA 1
ATOM 1339 C C . GLU B 1 67 ? 1.341 -7.156 -13.055 1 94.38 67 GLU B C 1
ATOM 1341 O O . GLU B 1 67 ? 1.387 -6.348 -12.117 1 94.38 67 GLU B O 1
ATOM 1346 N N . MET B 1 68 ? 0.786 -8.297 -12.961 1 93.81 68 MET B N 1
ATOM 1347 C CA . MET B 1 68 ? 0.201 -8.75 -11.703 1 93.81 68 MET B CA 1
ATOM 1348 C C . MET B 1 68 ? 1.271 -8.891 -10.625 1 93.81 68 MET B C 1
ATOM 1350 O O . MET B 1 68 ? 1.028 -8.562 -9.461 1 93.81 68 MET B O 1
ATOM 1354 N N . LYS B 1 69 ? 2.404 -9.367 -11.016 1 93.31 69 LYS B N 1
ATOM 1355 C CA . LYS B 1 69 ? 3.506 -9.445 -10.062 1 93.31 69 LYS B CA 1
ATOM 1356 C C . LYS B 1 69 ? 3.883 -8.062 -9.539 1 93.31 69 LYS B C 1
ATOM 1358 O O . LYS B 1 69 ? 4.113 -7.891 -8.344 1 93.31 69 LYS B O 1
ATOM 1363 N N . LYS B 1 70 ? 3.916 -7.109 -10.414 1 94.12 70 LYS B N 1
ATOM 1364 C CA . LYS B 1 70 ? 4.246 -5.746 -10.008 1 94.12 70 LYS B CA 1
ATOM 1365 C C . LYS B 1 70 ? 3.209 -5.199 -9.031 1 94.12 70 LYS B C 1
ATOM 1367 O O . LYS B 1 70 ? 3.557 -4.504 -8.078 1 94.12 70 LYS B O 1
ATOM 1372 N N . GLN B 1 71 ? 1.979 -5.488 -9.344 1 94.62 71 GLN B N 1
ATOM 1373 C CA . GLN B 1 71 ? 0.912 -5.055 -8.445 1 94.62 71 GLN B CA 1
ATOM 1374 C C . GLN B 1 71 ? 1.085 -5.656 -7.055 1 94.62 71 GLN B C 1
ATOM 1376 O O . GLN B 1 71 ? 0.96 -4.953 -6.051 1 94.62 71 GLN B O 1
ATOM 1381 N N . LEU B 1 72 ? 1.307 -6.914 -7.031 1 95.38 72 LEU B N 1
ATOM 1382 C CA . LEU B 1 72 ? 1.494 -7.598 -5.758 1 95.38 72 LEU B CA 1
ATOM 1383 C C . LEU B 1 72 ? 2.723 -7.066 -5.027 1 95.38 72 LEU B C 1
ATOM 1385 O O . LEU B 1 72 ? 2.691 -6.871 -3.811 1 95.38 72 LEU B O 1
ATOM 1389 N N . GLN B 1 73 ? 3.82 -6.789 -5.738 1 94.38 73 GLN B N 1
ATOM 1390 C CA . GLN B 1 73 ? 5.008 -6.172 -5.16 1 94.38 73 GLN B CA 1
ATOM 1391 C C . GLN B 1 73 ? 4.68 -4.816 -4.539 1 94.38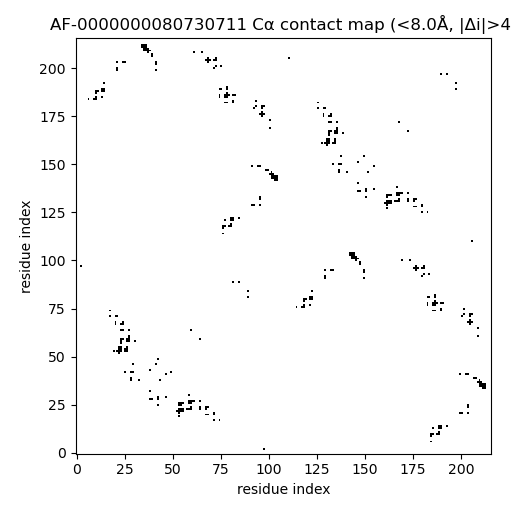 73 GLN B C 1
ATOM 1393 O O . GLN B 1 73 ? 5.141 -4.504 -3.441 1 94.38 73 GLN B O 1
ATOM 1398 N N . GLY B 1 74 ? 3.936 -4.078 -5.297 1 94.88 74 GLY B N 1
ATOM 1399 C CA . GLY B 1 74 ? 3.547 -2.771 -4.789 1 94.88 74 GLY B CA 1
ATOM 1400 C C . GLY B 1 74 ? 2.828 -2.844 -3.453 1 94.88 74 GLY B C 1
ATOM 1401 O O . GLY B 1 74 ? 3.107 -2.053 -2.549 1 94.88 74 GLY B O 1
ATOM 1402 N N . LEU B 1 75 ? 1.865 -3.762 -3.334 1 95.94 75 LEU B N 1
ATOM 1403 C CA . LEU B 1 75 ? 1.135 -3.943 -2.084 1 95.94 75 LEU B CA 1
ATOM 1404 C C . LEU B 1 75 ? 2.08 -4.336 -0.954 1 95.94 75 LEU B C 1
ATOM 1406 O O . LEU B 1 75 ? 2.006 -3.777 0.143 1 95.94 75 LEU B O 1
ATOM 1410 N N . LEU B 1 76 ? 2.967 -5.238 -1.2 1 95.75 76 LEU B N 1
ATOM 1411 C CA . LEU B 1 76 ? 3.893 -5.742 -0.193 1 95.75 76 LEU B CA 1
ATOM 1412 C C . LEU B 1 76 ? 4.883 -4.66 0.229 1 95.75 76 LEU B C 1
ATOM 1414 O O . LEU B 1 76 ? 5.199 -4.531 1.413 1 95.75 76 LEU B O 1
ATOM 1418 N N . GLN B 1 77 ? 5.391 -3.914 -0.697 1 95.12 77 GLN B N 1
ATOM 1419 C CA . GLN B 1 77 ? 6.32 -2.83 -0.396 1 95.12 77 GLN B CA 1
ATOM 1420 C C . GLN B 1 77 ? 5.648 -1.741 0.433 1 95.12 77 GLN B C 1
ATOM 1422 O O . GLN B 1 77 ? 6.273 -1.142 1.309 1 95.12 77 GLN B O 1
ATOM 1427 N N . THR B 1 78 ? 4.426 -1.477 0.042 1 95.81 78 THR B N 1
ATOM 1428 C CA . THR B 1 78 ? 3.686 -0.497 0.829 1 95.81 78 THR B CA 1
ATOM 1429 C C . THR B 1 78 ? 3.58 -0.94 2.285 1 95.81 78 THR B C 1
ATOM 1431 O O . THR B 1 78 ? 3.846 -0.157 3.199 1 95.81 78 THR B O 1
ATOM 1434 N N . LYS B 1 79 ? 3.15 -2.131 2.521 1 95.31 79 LYS B N 1
ATOM 1435 C CA . LYS B 1 79 ? 3.051 -2.664 3.877 1 95.31 79 LYS B CA 1
ATOM 1436 C C . LYS B 1 79 ? 4.367 -2.506 4.629 1 95.31 79 LYS B C 1
ATOM 1438 O O . LYS B 1 79 ? 4.391 -1.995 5.75 1 95.31 79 LYS B O 1
ATOM 1443 N N . GLU B 1 80 ? 5.441 -2.924 4.023 1 94.38 80 GLU B N 1
ATOM 1444 C CA . GLU B 1 80 ? 6.75 -2.855 4.664 1 94.38 80 GLU B CA 1
ATOM 1445 C C . GLU B 1 80 ? 7.152 -1.411 4.949 1 94.38 80 GLU B C 1
ATOM 1447 O O . GLU B 1 80 ? 7.664 -1.105 6.031 1 94.38 80 GLU B O 1
ATOM 1452 N N . ALA B 1 81 ? 6.949 -0.565 3.977 1 94.38 81 ALA B N 1
ATOM 1453 C CA . ALA B 1 81 ? 7.328 0.839 4.109 1 94.38 81 ALA B CA 1
ATOM 1454 C C . ALA B 1 81 ? 6.617 1.488 5.293 1 94.38 81 ALA B C 1
ATOM 1456 O O . ALA B 1 81 ? 7.254 2.121 6.137 1 94.38 81 ALA B O 1
ATOM 1457 N N . ILE B 1 82 ? 5.309 1.332 5.34 1 94.81 82 ILE B N 1
ATOM 1458 C CA . ILE B 1 82 ? 4.527 1.991 6.383 1 94.81 82 ILE B CA 1
ATOM 1459 C C . ILE B 1 82 ? 4.832 1.356 7.738 1 94.81 82 ILE B C 1
ATOM 1461 O O . ILE B 1 82 ? 4.867 2.045 8.758 1 94.81 82 ILE B O 1
ATOM 1465 N N . GLU B 1 83 ? 5.051 0.104 7.781 1 93.12 83 GLU B N 1
ATOM 1466 C CA . GLU B 1 83 ? 5.398 -0.599 9.016 1 93.12 83 GLU B CA 1
ATOM 1467 C C . GLU B 1 83 ? 6.719 -0.093 9.586 1 93.12 83 GLU B C 1
ATOM 1469 O O . GLU B 1 83 ? 6.93 -0.128 10.797 1 93.12 83 GLU B O 1
ATOM 1474 N N . ASN B 1 84 ? 7.539 0.358 8.75 1 91.69 84 ASN B N 1
ATOM 1475 C CA . ASN B 1 84 ? 8.867 0.788 9.18 1 91.69 84 ASN B CA 1
ATOM 1476 C C . ASN B 1 84 ? 8.859 2.232 9.672 1 91.69 84 ASN B C 1
ATOM 1478 O O . ASN B 1 84 ? 9.859 2.725 10.188 1 91.69 84 ASN B O 1
ATOM 1482 N N . ILE B 1 85 ? 7.809 2.938 9.484 1 91.38 85 ILE B N 1
ATOM 1483 C CA . ILE B 1 85 ? 7.648 4.277 10.047 1 91.38 85 ILE B CA 1
ATOM 1484 C C . ILE B 1 85 ? 7.406 4.18 11.547 1 91.38 85 ILE B C 1
ATOM 1486 O O . ILE B 1 85 ? 6.633 3.338 12.008 1 91.38 85 ILE B O 1
ATOM 1490 N N . PRO B 1 86 ? 8.125 5.004 12.32 1 91.06 86 PRO B N 1
ATOM 1491 C CA . PRO B 1 86 ? 7.918 4.973 13.773 1 91.06 86 PRO B CA 1
ATOM 1492 C C . PRO B 1 86 ? 6.449 5.117 14.156 1 91.06 86 PRO B C 1
ATOM 1494 O O . PRO B 1 86 ? 5.699 5.836 13.5 1 91.06 86 PRO B O 1
ATOM 1497 N N . ALA B 1 87 ? 6.066 4.473 15.273 1 90.19 87 ALA B N 1
ATOM 1498 C CA . ALA B 1 87 ? 4.672 4.383 15.711 1 90.19 87 ALA B CA 1
ATOM 1499 C C . ALA B 1 87 ? 4.066 5.773 15.891 1 90.19 87 ALA B C 1
ATOM 150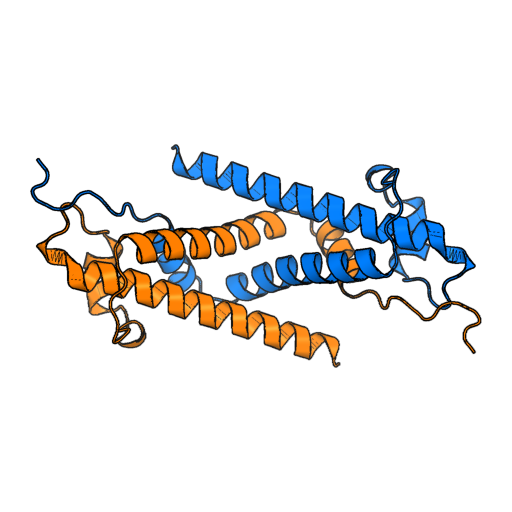1 O O . ALA B 1 87 ? 2.914 6.004 15.516 1 90.19 87 ALA B O 1
ATOM 1502 N N . ARG B 1 88 ? 4.742 6.629 16.484 1 87.12 88 ARG B N 1
ATOM 1503 C CA . ARG B 1 88 ? 4.238 7.977 16.734 1 87.12 88 ARG B CA 1
ATOM 1504 C C . ARG B 1 88 ? 3.924 8.688 15.422 1 87.12 88 ARG B C 1
ATOM 1506 O O . ARG B 1 88 ? 2.895 9.352 15.297 1 87.12 88 ARG B O 1
ATOM 1513 N N . GLU B 1 89 ? 4.875 8.547 14.492 1 88.5 89 GLU B N 1
ATOM 1514 C CA . GLU B 1 89 ? 4.672 9.156 13.18 1 88.5 89 GLU B CA 1
ATOM 1515 C C . GLU B 1 89 ? 3.49 8.523 12.453 1 88.5 89 GLU B C 1
ATOM 1517 O O . GLU B 1 89 ? 2.715 9.219 11.797 1 88.5 89 GLU B O 1
ATOM 1522 N N . ARG B 1 90 ? 3.311 7.227 12.523 1 91.81 90 ARG B N 1
ATOM 1523 C CA . ARG B 1 90 ? 2.17 6.547 11.922 1 91.81 90 ARG B CA 1
ATOM 1524 C C . ARG B 1 90 ? 0.857 7.051 12.508 1 91.81 90 ARG B C 1
ATOM 1526 O O . ARG B 1 90 ? -0.138 7.191 11.797 1 91.81 90 ARG B O 1
ATOM 1533 N N . GLN B 1 91 ? 0.853 7.312 13.828 1 89.88 91 GLN B N 1
ATOM 1534 C CA . GLN B 1 91 ? -0.342 7.855 14.461 1 89.88 91 GLN B CA 1
ATOM 1535 C C . GLN B 1 91 ? -0.692 9.227 13.898 1 89.88 91 GLN B C 1
ATOM 1537 O O . GLN B 1 91 ? -1.868 9.539 13.695 1 89.88 91 GLN B O 1
ATOM 1542 N N . MET B 1 92 ? 0.306 10.008 13.633 1 87.12 92 MET B N 1
ATOM 1543 C CA . MET B 1 92 ? 0.078 11.312 13.016 1 87.12 92 MET B CA 1
ATOM 1544 C C . MET B 1 92 ? -0.532 11.164 11.625 1 87.12 92 MET B C 1
ATOM 1546 O O . MET B 1 92 ? -1.409 11.938 11.242 1 87.12 92 MET B O 1
ATOM 1550 N N . MET B 1 93 ? -0.026 10.227 10.945 1 91.19 93 MET B N 1
ATOM 1551 C CA . MET B 1 93 ? -0.559 9.977 9.609 1 91.19 93 MET B CA 1
ATOM 1552 C C . MET B 1 93 ? -2.029 9.57 9.68 1 91.19 93 MET B C 1
ATOM 1554 O O . MET B 1 93 ? -2.836 10.016 8.859 1 91.19 93 MET B O 1
ATOM 1558 N N . VAL B 1 94 ? -2.355 8.711 10.625 1 92.12 94 VAL B N 1
ATOM 1559 C CA . VAL B 1 94 ? -3.738 8.281 10.797 1 92.12 94 VAL B CA 1
ATOM 1560 C C . VAL B 1 94 ? -4.625 9.484 11.117 1 92.12 94 VAL B C 1
ATOM 1562 O O . VAL B 1 94 ? -5.676 9.664 10.5 1 92.12 94 VAL B O 1
ATOM 1565 N N . GLU B 1 95 ? -4.227 10.305 12.016 1 88.75 95 GLU B N 1
ATOM 1566 C CA . GLU B 1 95 ? -5.004 11.477 12.414 1 88.75 95 GLU B CA 1
ATOM 1567 C C . GLU B 1 95 ? -5.195 12.438 11.234 1 88.75 95 GLU B C 1
ATOM 1569 O O . GLU B 1 95 ? -6.293 12.953 11.023 1 88.75 95 GLU B O 1
ATOM 1574 N N . ALA B 1 96 ? -4.129 12.641 10.477 1 88.44 96 ALA B N 1
ATOM 1575 C CA . ALA B 1 96 ? -4.188 13.547 9.336 1 88.44 96 ALA B CA 1
ATOM 1576 C C . ALA B 1 96 ? -5.102 12.992 8.242 1 88.44 96 ALA B C 1
ATOM 1578 O O . ALA B 1 96 ? -5.902 13.734 7.664 1 88.44 96 ALA B O 1
ATOM 1579 N N . ALA B 1 97 ? -4.977 11.719 7.992 1 91.5 97 ALA B N 1
ATOM 1580 C CA . ALA B 1 97 ? -5.727 11.078 6.922 1 91.5 97 ALA B CA 1
ATOM 1581 C C . ALA B 1 97 ? -7.23 11.172 7.164 1 91.5 97 ALA B C 1
ATOM 1583 O O . ALA B 1 97 ? -8.016 11.297 6.219 1 91.5 97 ALA B O 1
ATOM 1584 N N . TYR B 1 98 ? -7.609 11.188 8.414 1 88.94 98 TYR B N 1
ATOM 1585 C CA . TYR B 1 98 ? -9.039 11.07 8.695 1 88.94 98 TYR B CA 1
ATOM 1586 C C . TYR B 1 98 ? -9.57 12.352 9.328 1 88.94 98 TYR B C 1
ATOM 1588 O O . TYR B 1 98 ? -10.703 12.375 9.828 1 88.94 98 TYR B O 1
ATOM 1596 N N . ALA B 1 99 ? -8.664 13.328 9.344 1 84.69 99 ALA B N 1
ATOM 1597 C CA . ALA B 1 99 ? -9.109 14.609 9.891 1 84.69 99 ALA B CA 1
ATOM 1598 C C . ALA B 1 99 ? -10.211 15.219 9.031 1 84.69 99 ALA B C 1
ATOM 1600 O O . ALA B 1 99 ? -10.188 15.109 7.805 1 84.69 99 ALA B O 1
ATOM 1601 N N . SER B 1 100 ? -11.359 15.602 9.727 1 71.38 100 SER B N 1
ATOM 1602 C CA . SER B 1 100 ? -12.461 16.25 9.031 1 71.38 100 SER B CA 1
ATOM 1603 C C . SER B 1 100 ? -12.023 17.594 8.438 1 71.38 100 SER B C 1
ATOM 1605 O O . SER B 1 100 ? -11.195 18.281 9.023 1 71.38 100 SER B O 1
ATOM 1607 N N . THR B 1 101 ? -11.906 17.844 7.141 1 59.94 101 THR B N 1
ATOM 1608 C CA . THR B 1 101 ? -11.773 19.219 6.672 1 59.94 101 THR B CA 1
ATOM 1609 C C . THR B 1 101 ? -12.977 20.047 7.113 1 59.94 101 THR B C 1
ATOM 1611 O O . THR B 1 101 ? -14.117 19.719 6.785 1 59.94 101 THR B O 1
ATOM 1614 N N . VAL B 1 102 ? -13.047 20.375 8.328 1 54.41 102 VAL B N 1
ATOM 1615 C CA . VAL B 1 102 ? -14.125 21.156 8.914 1 54.41 102 VAL B CA 1
ATOM 1616 C C . VAL B 1 102 ? -14.461 22.344 8.008 1 54.41 102 VAL B C 1
ATOM 1618 O O . VAL B 1 102 ? -13.609 22.797 7.234 1 54.41 102 VAL B O 1
ATOM 1621 N N . GLY B 1 103 ? -15.758 22.578 7.996 1 55 103 GLY B N 1
ATOM 1622 C CA . GLY B 1 103 ? -16.531 23.703 7.477 1 55 103 GLY B CA 1
ATOM 1623 C C . GLY B 1 103 ? -15.883 25.047 7.75 1 55 103 GLY B C 1
ATOM 1624 O O . GLY B 1 103 ? -15.086 25.188 8.68 1 55 103 GLY B O 1
ATOM 1625 N N . ARG B 1 104 ? -15.414 25.734 6.711 1 53.72 104 ARG B N 1
ATOM 1626 C CA . ARG B 1 104 ? -15.07 27.156 6.797 1 53.72 104 ARG B CA 1
ATOM 1627 C C . ARG B 1 104 ? -15.953 27.875 7.812 1 53.72 104 ARG B C 1
ATOM 1629 O O . ARG B 1 104 ? -17.141 27.594 7.918 1 53.72 104 ARG B O 1
ATOM 1636 N N . LYS B 1 105 ? -15.234 28.516 8.703 1 48.44 105 LYS B N 1
ATOM 1637 C CA . LYS B 1 105 ? -15.938 29.516 9.508 1 48.44 105 LYS B CA 1
ATOM 1638 C C . LYS B 1 105 ? -16.656 30.531 8.625 1 48.44 105 LYS B C 1
ATOM 1640 O O . LYS B 1 105 ? -16.078 31.031 7.66 1 48.44 105 LYS B O 1
ATOM 1645 N N . GLY B 1 106 ? -17.953 30.641 8.68 1 47.59 106 GLY B N 1
ATOM 1646 C CA . GLY B 1 106 ? -18.875 31.578 8.07 1 47.59 106 GLY B CA 1
ATOM 1647 C C . GLY B 1 106 ? -19.766 30.953 7.016 1 47.59 106 GLY B C 1
ATOM 1648 O O . GLY B 1 106 ? -20.578 31.641 6.387 1 47.59 106 GLY B O 1
ATOM 1649 N N . ALA B 1 107 ? -19.469 29.984 6.34 1 39.88 107 ALA B N 1
ATOM 1650 C CA . ALA B 1 107 ? -20.578 29.562 5.488 1 39.88 107 ALA B CA 1
ATOM 1651 C C . ALA B 1 107 ? -21.766 29.078 6.324 1 39.88 107 ALA B C 1
ATOM 1653 O O . ALA B 1 107 ? -21.75 27.953 6.832 1 39.88 107 ALA B O 1
ATOM 1654 N N . GLN B 1 108 ? -22.062 29.688 7.254 1 30.72 108 GLN B N 1
ATOM 1655 C CA . GLN B 1 108 ? -23.484 29.703 7.594 1 30.72 108 GLN B CA 1
ATOM 1656 C C . GLN B 1 108 ? -24.344 30.047 6.375 1 30.72 108 GLN B C 1
ATOM 1658 O O . GLN B 1 108 ? -23.969 30.906 5.582 1 30.72 108 GLN B O 1
#

Sequence (216 aa):
MSDTAENASGSSDIVNKARDTLSSIYSFYAANRETLDRIPSFISQSSREIPMMLRSSTVPSAEQTEEMKKQLQGLLQTKEAIENIPARERQMMVEAAYASTVGRKGAQMSDTAENASGSSDIVNKARDTLSSIYSFYAANRETLDRIPSFISQSSREIPMMLRSSTVPSAEQTEEMKKQLQGLLQTKEAIENIPARERQMMVEAAYASTVGRKGAQ

Organism: Metarhizium acridum (strain CQMa 102) (NCBI:txid655827)

Foldseek 3Di:
DVVVVVVVVVVVVVVVLLLQLVLLLLQQLVVCVPPDPDRDPCCVVCVVVPPPVSNDVDHDDPVVNVVSVVVNVVVVVVVVVLVPPDPVVNVVVVCVVPPPPDDPDPPD/DVVVVVVVVVVVVVVVLLLQLVLLLLLQLVVCVPPDPDRDPCCVVCVVPPPPVSNDVDHDDPVVNVVSVVVNVVVVVVVVVLVPPDPVVNVVVVCVVPPDPDDPDPPD

Solvent-accessible surface area (backbone atoms only — not comparable to full-atom values): 11799 Å² total; per-residue (Å²): 117,67,66,58,50,55,48,48,51,52,15,51,52,52,40,52,49,50,52,52,44,46,16,35,47,51,28,32,52,65,74,37,53,88,46,33,62,48,72,57,66,65,49,73,69,32,52,83,61,49,54,74,82,27,62,46,93,64,66,53,53,74,69,55,38,53,52,42,20,50,51,48,40,50,53,52,31,44,26,53,24,60,68,68,44,56,68,70,60,50,50,50,46,53,52,57,32,67,46,72,84,48,60,57,60,69,78,116,117,66,66,58,50,54,48,50,52,52,16,53,52,50,41,52,50,51,51,52,43,48,16,36,45,51,29,31,52,65,74,38,52,89,45,33,64,52,70,57,67,62,50,75,67,32,55,80,60,53,54,76,79,27,64,48,93,63,67,53,51,74,69,54,38,53,51,44,20,49,52,50,42,50,52,54,32,44,27,53,25,60,68,67,43,55,68,71,59,49,51,50,46,52,51,57,33,67,46,70,82,42,58,55,59,70,80,115

Secondary structure (DSSP, 8-state):
-HHHHHHHHHHHHHHHHHHHHHHHHHHHHHHTTTTBSS--HHHHHHTTTS-GGG--SSPPPHHHHHHHHHHHHHHHHHHHHHHTS-HHHHHHHHHHHT-----BTT--/-HHHHHHHHHHHHHHHHHHHHHHHHHHHHHHTTTTBSS--HHHHHHTTTS-GGG--SSPPPHHHHHHHHHHHHHHHHHHHHHHTS-HHHHHHHHHHHT-----BTT--

pLDDT: mean 77.3, std 17.91, range [30.27, 95.94]

Radius of gyration: 21.45 Å; Cα contacts (8 Å, |Δi|>4): 218; chains: 2; bounding box: 44×61×47 Å

Nearest PDB structures (foldseek):
  3n24-assembly3_F  TM=3.096E-01  e=9.705E+00  Pseudomonas aeruginosa PAO1
  3l3p-assembly1_A-2  TM=2.97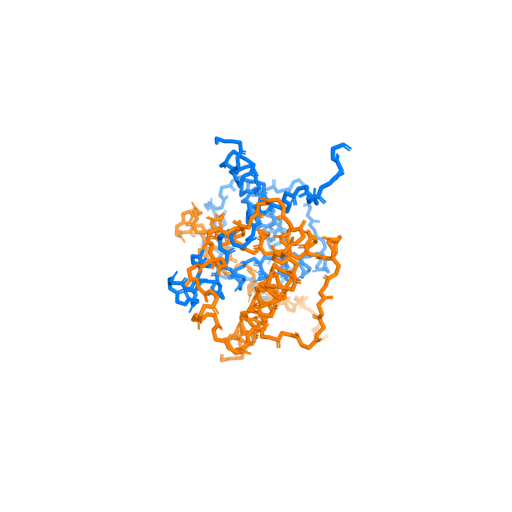8E-01  e=8.584E+00  Shigella flexneri